Protein AF-A0A2P6ME48-F1 (afdb_monomer_lite)

Radius of gyration: 28.08 Å; chains: 1; bounding box: 61×55×87 Å

Foldseek 3Di:
DPPPVVPDDPVVVVVVVVVVVVVVVVVVVVVLVVLLVVLVVVLVVLVVLLVVLVVLLVLLLVLLPDDLDPVSLVVLVVSLVVLVVSDDCPDPLSVVLSVLSVVSSVCSPPPVVVVPVPVSSVSNVLSSVLVSVLSVVQSVVCNVVSHHDDPVVSNVSSVVSNCVSVVVVVVVVVVVVVCVVVVPDCVVVVVVVVVVVVVVVDDDDPVVVVVVVVVVVVVVVVD

pLDDT: mean 74.28, std 18.46, range [33.25, 97.12]

Organism: Alkalicoccus urumqiensis (NCBI:txid1548213)

Sequence (223 aa):
MEGILEAFPTEIWVVLITFLGVAINAFILRSNVKKSRISESIISQRIEWSQTVRQLFVEFISLAREEHSTSNKKRMVKIVDELSLLFRVSERVPELLLKKKIEYIYNIESPEAFKTDGTVISDIINLQRIILKSEWKRIKVEVEKGKLLTSRKVNLITKKVARDYRLREEFIEFHKKNANEKGIASDLFNEIEKLFEIKIVYNFSVKTRKFIKKVYSNIFKKR

Secondary structure (DSSP, 8-state):
--TTTTTS-HHHHHHHHHHHHHHHHHHHHHHHHHHHHHHHHHHHHHHHHHHHHHHHHHHHHHHHHS---HHHHHHHHHHHHHHHHHS-TT-HHHHHHHHHHHHHHHHTT-HHHHTTTHHHHHHHHHHHHHHHHHHHHHHHHHHHHTSPPPHHHHHHHHHHHHHHHHHHHHHHHHHHHHHHHTT--HHHHHHHHHHHHGGGT-PPPHHHHHHHHHHHHHHHT--

Structure (mmCIF, N/CA/C/O backbone):
data_AF-A0A2P6ME48-F1
#
_entry.id   AF-A0A2P6ME48-F1
#
loop_
_atom_site.group_PDB
_atom_site.id
_atom_site.type_symbol
_atom_site.label_atom_id
_atom_site.label_alt_id
_atom_site.label_comp_id
_atom_site.label_asym_id
_atom_site.label_entity_id
_atom_site.label_seq_id
_atom_site.pdbx_PDB_ins_code
_atom_site.Cartn_x
_atom_site.Cartn_y
_atom_site.Cartn_z
_atom_site.occupancy
_atom_site.B_iso_or_equiv
_atom_site.auth_seq_id
_atom_site.auth_comp_id
_atom_site.auth_asym_id
_atom_site.auth_atom_id
_atom_site.pdbx_PDB_model_num
ATOM 1 N N . MET A 1 1 ? -26.094 -4.918 60.924 1.00 49.34 1 MET A N 1
ATOM 2 C CA . MET A 1 1 ? -26.088 -4.131 59.667 1.00 49.34 1 MET A CA 1
ATOM 3 C C . MET A 1 1 ? -27.308 -4.439 58.786 1.00 49.34 1 MET A C 1
ATOM 5 O O . MET A 1 1 ? -27.264 -4.158 57.600 1.00 49.34 1 MET A O 1
ATOM 9 N N . GLU A 1 2 ? -28.415 -4.957 59.332 1.00 50.31 2 GLU A N 1
ATOM 10 C CA . GLU A 1 2 ? -29.618 -5.265 58.532 1.00 50.31 2 GLU A CA 1
ATOM 11 C C . GLU A 1 2 ? -30.634 -4.104 58.505 1.00 50.31 2 GLU A C 1
ATOM 13 O O . GLU A 1 2 ? -31.380 -3.965 57.547 1.00 50.31 2 GLU A O 1
ATOM 18 N N . GLY A 1 3 ? -30.586 -3.174 59.468 1.00 54.00 3 GLY A N 1
ATOM 19 C CA . GLY A 1 3 ? -31.583 -2.097 59.596 1.00 54.00 3 GLY A CA 1
ATOM 20 C C . GLY A 1 3 ? -31.410 -0.856 58.705 1.00 54.00 3 GLY A C 1
ATOM 21 O O . GLY A 1 3 ? -32.243 0.038 58.767 1.00 54.00 3 GLY A O 1
ATOM 22 N N . ILE A 1 4 ? -30.348 -0.749 57.895 1.00 59.41 4 ILE A N 1
ATOM 23 C CA . ILE A 1 4 ? -30.133 0.440 57.034 1.00 59.41 4 ILE A CA 1
ATOM 24 C C . ILE A 1 4 ? -30.774 0.255 55.646 1.00 59.41 4 ILE A C 1
ATOM 26 O O . ILE A 1 4 ? -31.085 1.234 54.971 1.00 59.41 4 ILE A O 1
ATOM 30 N N . LEU A 1 5 ? -31.023 -0.989 55.223 1.00 55.62 5 LEU A N 1
ATOM 31 C CA . LEU A 1 5 ? -31.578 -1.284 53.898 1.00 55.62 5 LEU A CA 1
ATOM 32 C C . LEU A 1 5 ? -33.113 -1.215 53.842 1.00 55.62 5 LEU A C 1
ATOM 34 O O . LEU A 1 5 ? -33.652 -0.957 52.771 1.00 55.62 5 LEU A O 1
ATOM 38 N N . GLU A 1 6 ? -33.812 -1.360 54.972 1.00 56.94 6 GLU A N 1
ATOM 39 C CA . GLU A 1 6 ? -35.284 -1.273 55.034 1.00 56.94 6 GLU A CA 1
ATOM 40 C C . GLU A 1 6 ? -35.823 0.168 55.083 1.00 56.94 6 GLU A C 1
ATOM 42 O O . GLU A 1 6 ? -37.019 0.389 54.922 1.00 56.94 6 GLU A O 1
ATOM 47 N N . ALA A 1 7 ? -34.957 1.169 55.272 1.00 65.00 7 ALA A N 1
ATOM 48 C CA . ALA A 1 7 ? -35.377 2.554 55.490 1.00 65.00 7 ALA A CA 1
ATOM 49 C C . ALA A 1 7 ? -35.725 3.332 54.205 1.00 65.00 7 ALA A C 1
ATOM 51 O O . ALA A 1 7 ? -36.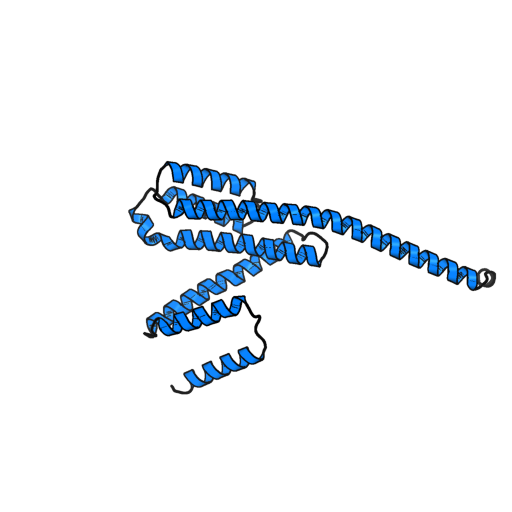222 4.455 54.290 1.00 65.00 7 ALA A O 1
ATOM 52 N N . PHE A 1 8 ? -35.460 2.776 53.019 1.00 68.88 8 PHE A N 1
ATOM 53 C CA . PHE A 1 8 ? -35.657 3.487 51.755 1.00 68.88 8 PHE A CA 1
ATOM 54 C C . PHE A 1 8 ? -36.809 2.895 50.932 1.00 68.88 8 PHE A C 1
ATOM 56 O O . PHE A 1 8 ? -36.792 1.696 50.646 1.00 68.88 8 PHE A O 1
ATOM 63 N N . PRO A 1 9 ? -37.773 3.726 50.483 1.00 83.75 9 PRO A N 1
ATOM 64 C CA . PRO A 1 9 ? -38.804 3.315 49.539 1.00 83.75 9 PRO A CA 1
ATOM 65 C C . PRO A 1 9 ? -38.188 2.659 48.301 1.00 83.75 9 PRO A C 1
ATOM 67 O O . PRO A 1 9 ? -37.211 3.158 47.735 1.00 83.75 9 PRO A O 1
ATOM 70 N N . THR A 1 10 ? -38.784 1.559 47.847 1.00 83.56 10 THR A N 1
ATOM 71 C CA . THR A 1 10 ? -38.373 0.813 46.642 1.00 83.56 10 THR A CA 1
ATOM 72 C C . THR A 1 10 ? -38.266 1.706 45.400 1.00 83.56 10 THR A C 1
ATOM 74 O O . THR A 1 10 ? -37.420 1.483 44.536 1.00 83.56 10 THR A O 1
ATOM 77 N N . GLU A 1 11 ? -39.057 2.773 45.348 1.00 86.12 11 GLU A N 1
ATOM 78 C CA . GLU A 1 11 ? -39.057 3.806 44.310 1.00 86.12 11 GLU A CA 1
ATOM 79 C C . GLU A 1 11 ? -37.701 4.522 44.177 1.00 86.12 11 GLU A C 1
ATOM 81 O O . GLU A 1 11 ? -37.230 4.755 43.062 1.00 86.12 11 GLU A O 1
ATOM 86 N N . ILE A 1 12 ? -37.023 4.811 45.294 1.00 86.50 12 ILE A N 1
ATOM 87 C CA . ILE A 1 12 ? -35.718 5.494 45.293 1.00 86.50 12 ILE A CA 1
ATOM 88 C C . ILE A 1 12 ? -34.647 4.595 44.665 1.00 86.50 12 ILE A C 1
ATOM 90 O O . ILE A 1 12 ? -33.814 5.064 43.884 1.00 86.50 12 ILE A O 1
ATOM 94 N N . TRP A 1 13 ? -34.705 3.288 44.929 1.00 81.38 13 TRP A N 1
ATOM 95 C CA . TRP A 1 13 ? -33.806 2.313 44.312 1.00 81.38 13 TRP A CA 1
ATOM 96 C C . TRP A 1 13 ? -34.003 2.220 42.798 1.00 81.38 13 TRP A C 1
ATOM 98 O O . TRP A 1 13 ? -33.021 2.192 42.054 1.00 81.38 13 TRP A O 1
ATOM 108 N N . VAL A 1 14 ? -35.252 2.244 42.322 1.00 85.00 14 VAL A N 1
ATOM 109 C CA . VAL A 1 14 ? -35.563 2.235 40.883 1.00 85.00 14 VAL A CA 1
ATOM 110 C C . VAL A 1 14 ? -35.009 3.484 40.191 1.00 85.00 14 VAL A C 1
ATOM 112 O O . VAL A 1 14 ? -34.390 3.374 39.127 1.00 85.00 14 VAL A O 1
ATOM 115 N N . VAL A 1 15 ? -35.159 4.663 40.804 1.00 90.94 15 VAL A N 1
ATOM 116 C CA . VAL A 1 15 ? -34.618 5.923 40.266 1.00 90.94 15 VAL A CA 1
ATOM 117 C C . VAL A 1 15 ? -33.090 5.880 40.195 1.00 90.94 15 VAL A C 1
ATOM 119 O O . VAL A 1 15 ? -32.519 6.218 39.155 1.00 90.94 15 VAL A O 1
ATOM 122 N N . LEU A 1 16 ? -32.417 5.404 41.247 1.00 86.12 16 LEU A N 1
ATOM 123 C CA . LEU A 1 16 ? -30.955 5.304 41.282 1.00 86.12 16 LEU A CA 1
ATOM 124 C C . LEU A 1 16 ? -30.407 4.324 40.239 1.00 86.12 16 LEU A C 1
ATOM 126 O O . LEU A 1 16 ? -29.464 4.663 39.523 1.00 86.12 16 LEU A O 1
ATOM 130 N N . ILE A 1 17 ? -31.011 3.139 40.102 1.00 88.12 17 ILE A N 1
ATOM 131 C CA . ILE A 1 17 ? -30.599 2.137 39.105 1.00 88.12 17 ILE A CA 1
ATOM 132 C C . ILE A 1 17 ? -30.790 2.681 37.687 1.00 88.12 17 ILE A C 1
ATOM 134 O O . ILE A 1 17 ? -29.902 2.540 36.842 1.00 88.12 17 ILE A O 1
ATOM 138 N N . THR A 1 18 ? -31.915 3.350 37.430 1.00 90.44 18 THR A N 1
ATOM 139 C CA . THR A 1 18 ? -32.201 3.948 36.120 1.00 90.44 18 THR A CA 1
ATOM 140 C C . THR A 1 18 ? -31.196 5.050 35.791 1.00 90.44 18 THR A C 1
ATOM 142 O O . THR A 1 18 ? -30.633 5.069 34.695 1.00 90.44 18 THR A O 1
ATOM 145 N N . PHE A 1 19 ? -30.899 5.931 36.751 1.00 90.44 19 PHE A N 1
ATOM 146 C CA . PHE A 1 19 ? -29.924 7.004 36.574 1.00 90.44 19 PHE A CA 1
ATOM 147 C C . PHE A 1 19 ? -28.511 6.462 36.321 1.00 90.44 19 PHE A C 1
ATOM 149 O O . PHE A 1 19 ? -27.820 6.926 35.411 1.00 90.44 19 PHE A O 1
ATOM 156 N N . LEU A 1 20 ? -28.101 5.429 37.066 1.00 86.25 20 LEU A N 1
ATOM 157 C CA . LEU A 1 20 ? -26.818 4.755 36.867 1.00 86.25 20 LEU A CA 1
ATOM 158 C C . LEU A 1 20 ? -26.737 4.119 35.471 1.00 86.25 20 LEU A C 1
ATOM 160 O O . LEU A 1 20 ? -25.732 4.273 34.775 1.00 86.25 20 LEU A O 1
ATOM 164 N N . GLY A 1 21 ? -27.816 3.464 35.031 1.00 84.50 21 GLY A N 1
ATOM 165 C CA . GLY A 1 21 ? -27.932 2.889 33.693 1.00 84.50 21 GLY A CA 1
ATOM 166 C C . GLY A 1 21 ? -27.767 3.939 32.593 1.00 84.50 21 GLY A C 1
ATOM 167 O O . GLY A 1 21 ? -26.967 3.748 31.676 1.00 84.50 21 GLY A O 1
ATOM 168 N N . VAL A 1 22 ? -28.449 5.083 32.713 1.00 88.62 22 VAL A N 1
ATOM 169 C CA . VAL A 1 22 ? -28.330 6.211 31.773 1.00 88.62 22 VAL A CA 1
ATOM 170 C C . VAL A 1 22 ? -26.913 6.791 31.770 1.00 88.62 22 VAL A C 1
ATOM 172 O O . VAL A 1 22 ? -26.358 7.028 30.696 1.00 88.62 22 VAL A O 1
ATOM 175 N N . ALA A 1 23 ? -26.291 6.970 32.939 1.00 81.62 23 ALA A N 1
ATOM 176 C CA . ALA A 1 23 ? -24.935 7.505 33.060 1.00 81.62 23 ALA A CA 1
ATOM 177 C C . ALA A 1 23 ? -23.883 6.584 32.416 1.00 81.62 23 ALA A C 1
ATOM 179 O O . ALA A 1 23 ? -23.021 7.056 31.666 1.00 81.62 23 ALA A O 1
ATOM 180 N N . ILE A 1 24 ? -23.982 5.269 32.641 1.00 82.56 24 ILE A N 1
ATOM 181 C CA . ILE A 1 24 ? -23.110 4.269 32.010 1.00 82.56 24 ILE A CA 1
ATOM 182 C C . ILE A 1 24 ? -23.299 4.292 30.491 1.00 82.56 24 ILE A C 1
ATOM 184 O O . ILE A 1 24 ? -22.314 4.350 29.750 1.00 82.56 24 ILE A O 1
ATOM 188 N N . ASN A 1 25 ? -24.547 4.319 30.012 1.00 81.31 25 ASN A N 1
ATOM 189 C CA . ASN A 1 25 ? -24.829 4.359 28.577 1.00 81.31 25 ASN A CA 1
ATOM 190 C C . ASN A 1 25 ? -24.283 5.639 27.926 1.00 81.31 25 ASN A C 1
ATOM 192 O O . ASN A 1 25 ? -23.630 5.574 26.884 1.00 81.31 25 ASN A O 1
ATOM 196 N N . ALA A 1 26 ? -24.479 6.796 28.564 1.00 83.81 26 ALA A N 1
ATOM 197 C CA . ALA A 1 26 ? -23.950 8.077 28.104 1.00 83.81 26 ALA A CA 1
ATOM 198 C C . ALA A 1 26 ? -22.412 8.078 28.053 1.00 83.81 26 ALA A C 1
ATOM 200 O O . ALA A 1 26 ? -21.820 8.582 27.093 1.00 83.81 26 ALA A O 1
ATOM 201 N N . PHE A 1 27 ? -21.749 7.474 29.043 1.00 73.88 27 PHE A N 1
ATOM 202 C CA . PHE A 1 27 ? -20.294 7.335 29.063 1.00 73.88 27 PHE A CA 1
ATOM 203 C C . PHE A 1 27 ? -19.785 6.424 27.934 1.00 73.88 27 PHE A C 1
ATOM 205 O O . PHE A 1 27 ? -18.859 6.800 27.205 1.00 73.88 27 PHE A O 1
ATOM 212 N N . ILE A 1 28 ? -20.426 5.267 27.729 1.00 71.19 28 ILE A N 1
ATOM 213 C CA . ILE A 1 28 ? -20.113 4.340 26.632 1.00 71.19 28 ILE A CA 1
ATOM 214 C C . ILE A 1 28 ? -20.281 5.050 25.282 1.00 71.19 28 ILE A C 1
ATOM 216 O O . ILE A 1 28 ? -19.334 5.076 24.490 1.00 71.19 28 ILE A O 1
ATOM 220 N N . LEU A 1 29 ? -21.423 5.708 25.052 1.00 73.69 29 LEU A N 1
ATOM 221 C CA . LEU A 1 29 ? -21.714 6.480 23.838 1.00 73.69 29 LEU A CA 1
ATOM 222 C C . LEU A 1 29 ? -20.661 7.562 23.583 1.00 73.69 29 LEU A C 1
ATOM 224 O O . LEU A 1 29 ? -20.080 7.620 22.498 1.00 73.69 29 LEU A O 1
ATOM 228 N N . ARG A 1 30 ? -20.338 8.378 24.591 1.00 71.44 30 ARG A N 1
ATOM 229 C CA . ARG A 1 30 ? -19.343 9.452 24.460 1.00 71.44 30 ARG A CA 1
ATOM 230 C C . ARG A 1 30 ? -17.954 8.912 24.116 1.00 71.44 30 ARG A C 1
ATOM 232 O O . ARG A 1 30 ? -17.244 9.507 23.301 1.00 71.44 30 ARG A O 1
ATOM 239 N N . SER A 1 31 ? -17.561 7.795 24.727 1.00 65.00 31 SER A N 1
ATOM 240 C CA . SER A 1 31 ? -16.266 7.160 24.468 1.00 65.00 31 SER A CA 1
ATOM 241 C C . SER A 1 31 ? -16.181 6.552 23.060 1.00 65.00 31 SER A C 1
ATOM 243 O O . SER A 1 31 ? -15.127 6.630 22.424 1.00 65.00 31 SER A O 1
ATOM 245 N N . ASN A 1 32 ? -17.294 6.025 22.543 1.00 66.12 32 ASN A N 1
ATOM 246 C CA . ASN A 1 32 ? -17.384 5.446 21.205 1.00 66.12 32 ASN A CA 1
ATOM 247 C C . ASN A 1 32 ? -17.378 6.524 20.111 1.00 66.12 32 ASN A C 1
ATOM 249 O O . ASN A 1 32 ? -16.638 6.386 19.140 1.00 66.12 32 ASN A O 1
ATOM 253 N N . VAL A 1 33 ? -18.096 7.639 20.301 1.00 69.81 33 VAL A N 1
ATOM 254 C CA . VAL A 1 33 ? -18.146 8.753 19.330 1.00 69.81 33 VAL A CA 1
ATOM 255 C C . VAL A 1 33 ? -16.777 9.416 19.140 1.00 69.81 33 VAL A C 1
ATOM 257 O O . VAL A 1 33 ? -16.377 9.720 18.019 1.00 69.81 33 VAL A O 1
ATOM 260 N N . LYS A 1 34 ? -16.005 9.628 20.217 1.00 62.03 34 LYS A N 1
ATOM 261 C CA . LYS A 1 34 ? -14.653 10.210 20.090 1.00 62.03 34 LYS A CA 1
ATOM 262 C C . LYS A 1 34 ? -13.691 9.284 19.342 1.00 62.03 34 LYS A C 1
ATOM 264 O O . LYS A 1 34 ? -12.898 9.753 18.529 1.00 62.03 34 LYS A O 1
ATOM 269 N N . LYS A 1 35 ? -13.760 7.977 19.617 1.00 62.91 35 LYS A N 1
ATOM 270 C CA . LYS A 1 35 ? -12.929 6.971 18.941 1.00 62.91 35 LYS A CA 1
ATOM 271 C C . LYS A 1 35 ? -13.303 6.831 17.464 1.00 62.91 35 LYS A C 1
ATOM 273 O O . LYS A 1 35 ? -12.392 6.704 16.649 1.00 62.91 35 LYS A O 1
ATOM 278 N N . SER A 1 36 ? -14.592 6.928 17.117 1.00 68.94 36 SER A N 1
ATOM 279 C CA . SER A 1 36 ? -15.034 6.871 15.718 1.00 68.94 36 SER A CA 1
ATOM 280 C C . SER A 1 36 ? -14.483 8.048 14.913 1.00 68.94 36 SER A C 1
ATOM 282 O O . SER A 1 36 ? -13.832 7.815 13.903 1.00 68.94 36 SER A O 1
ATOM 284 N N . ARG A 1 37 ? -14.590 9.287 15.418 1.00 73.19 37 ARG A N 1
ATOM 285 C CA . ARG A 1 37 ? -14.124 10.491 14.700 1.00 73.19 37 ARG A CA 1
ATOM 286 C C . ARG A 1 37 ? -12.625 10.483 14.393 1.00 73.19 37 ARG A C 1
ATOM 288 O O . ARG A 1 37 ? -12.217 10.807 13.281 1.00 73.19 37 ARG A O 1
ATOM 295 N N . ILE A 1 38 ? -11.792 10.098 15.365 1.00 71.00 38 ILE A N 1
ATOM 296 C CA . ILE A 1 38 ? -10.337 9.993 15.150 1.00 71.00 38 ILE A CA 1
ATOM 297 C C . ILE A 1 38 ? -10.033 8.872 14.146 1.00 71.00 38 ILE A C 1
ATOM 299 O O . ILE A 1 38 ? -9.181 9.036 13.275 1.00 71.00 38 ILE A O 1
ATOM 303 N N . SER A 1 39 ? -10.746 7.745 14.236 1.00 76.00 39 SER A N 1
ATOM 304 C CA . SER A 1 39 ? -10.596 6.648 13.280 1.00 76.00 39 SER A CA 1
ATOM 305 C C . SER A 1 39 ? -10.993 7.077 11.864 1.00 76.00 39 SER A C 1
ATOM 307 O O . SER A 1 39 ? -10.257 6.790 10.927 1.00 76.00 39 SER A O 1
ATOM 309 N N . GLU A 1 40 ? -12.111 7.786 11.703 1.00 79.06 40 GLU A N 1
ATOM 310 C CA . GLU A 1 40 ? -12.624 8.283 10.419 1.00 79.06 40 GLU A CA 1
ATOM 311 C C . GLU A 1 40 ? -11.633 9.231 9.733 1.00 79.06 40 GLU A C 1
ATOM 313 O O . GLU A 1 40 ? -11.319 9.035 8.559 1.00 79.06 40 GLU A O 1
ATOM 318 N N . SER A 1 41 ? -11.065 10.196 10.466 1.00 88.06 41 SER A N 1
ATOM 319 C CA . SER A 1 41 ? -10.062 11.117 9.912 1.00 88.06 41 SER A CA 1
ATOM 320 C C . SER A 1 41 ? -8.814 10.379 9.415 1.00 88.06 41 SER A C 1
ATOM 322 O O . SER A 1 41 ? -8.357 10.611 8.296 1.00 88.06 41 SER A O 1
ATOM 324 N N . ILE A 1 42 ? -8.300 9.431 10.205 1.00 85.69 42 ILE A N 1
ATOM 325 C CA . ILE A 1 42 ? -7.115 8.645 9.832 1.00 85.69 42 ILE A CA 1
ATOM 326 C C . ILE A 1 42 ? -7.410 7.736 8.635 1.00 85.69 42 ILE A C 1
ATOM 328 O O . ILE A 1 42 ? -6.553 7.548 7.772 1.00 85.69 42 ILE A O 1
ATOM 332 N N . ILE A 1 43 ? -8.617 7.172 8.559 1.00 83.44 43 ILE A N 1
ATOM 333 C CA . ILE A 1 43 ? -9.051 6.378 7.407 1.00 83.44 43 ILE A CA 1
ATOM 334 C C . ILE A 1 43 ? -9.103 7.251 6.148 1.00 83.44 43 ILE A C 1
ATOM 336 O O . ILE A 1 43 ? -8.591 6.823 5.116 1.00 83.44 43 ILE A O 1
ATOM 340 N N . SER A 1 44 ? -9.638 8.473 6.234 1.00 89.25 44 SER A N 1
ATOM 341 C CA . SER A 1 44 ? -9.672 9.416 5.107 1.00 89.25 44 SER A CA 1
ATOM 342 C C . SER A 1 44 ? -8.268 9.729 4.587 1.00 89.25 44 SER A C 1
ATOM 344 O O . SER A 1 44 ? -7.990 9.521 3.407 1.00 89.25 44 SER A O 1
ATOM 346 N N . GLN A 1 45 ? -7.343 10.103 5.479 1.00 89.25 45 GLN A N 1
ATOM 347 C CA . GLN A 1 45 ? -5.945 10.379 5.119 1.00 89.25 45 GLN A CA 1
ATOM 348 C C . GLN A 1 45 ? -5.262 9.182 4.444 1.00 89.25 45 GLN A C 1
ATOM 350 O O . GLN A 1 45 ? -4.435 9.341 3.550 1.00 89.25 45 GLN A O 1
ATOM 355 N N . ARG A 1 46 ? -5.602 7.953 4.846 1.00 88.38 46 ARG A N 1
ATOM 356 C CA . ARG A 1 46 ? -5.046 6.743 4.226 1.00 88.38 46 ARG A CA 1
ATOM 357 C C . ARG A 1 46 ? -5.644 6.423 2.868 1.00 88.38 46 ARG A C 1
ATOM 359 O O . ARG A 1 46 ? -4.950 5.852 2.028 1.00 88.38 46 ARG A O 1
ATOM 366 N N . ILE A 1 47 ? -6.912 6.762 2.647 1.00 87.06 47 ILE A N 1
ATOM 367 C CA . ILE A 1 47 ? -7.532 6.658 1.325 1.00 87.06 47 ILE A CA 1
ATOM 368 C C . ILE A 1 47 ? -6.832 7.625 0.366 1.00 87.06 47 ILE A C 1
ATOM 370 O O . ILE A 1 47 ? -6.425 7.193 -0.711 1.00 87.06 47 ILE A O 1
ATOM 374 N N . GLU A 1 48 ? -6.614 8.874 0.785 1.00 91.94 48 GLU A N 1
ATOM 375 C CA . GLU A 1 48 ? -5.851 9.872 0.022 1.00 91.94 48 GLU A CA 1
ATOM 376 C C . GLU A 1 48 ? -4.426 9.385 -0.261 1.00 91.94 48 GLU A C 1
ATOM 378 O O . GLU A 1 48 ? -4.019 9.291 -1.418 1.00 91.94 48 GLU A O 1
ATOM 383 N N . TRP A 1 49 ? -3.700 8.944 0.773 1.00 94.25 49 TRP A N 1
ATOM 384 C CA . TRP A 1 49 ? -2.377 8.331 0.620 1.00 94.25 49 TRP A CA 1
ATOM 385 C C . TRP A 1 49 ? -2.384 7.179 -0.399 1.00 94.25 49 TRP A C 1
ATOM 387 O O . TRP A 1 49 ? -1.529 7.120 -1.283 1.00 94.25 49 TRP A O 1
ATOM 397 N N . SER A 1 50 ? -3.371 6.276 -0.332 1.00 92.12 50 SER A N 1
ATOM 398 C CA . SER A 1 50 ? -3.469 5.136 -1.251 1.00 92.12 50 SER A CA 1
ATOM 399 C C . SER A 1 50 ? -3.743 5.573 -2.690 1.00 92.12 50 SER A C 1
ATOM 401 O O . SER A 1 50 ? -3.348 4.856 -3.614 1.00 92.12 50 SER A O 1
ATOM 403 N N . GLN A 1 51 ? -4.437 6.692 -2.901 1.00 91.94 51 GLN A N 1
ATOM 404 C CA . GLN A 1 51 ? -4.665 7.254 -4.230 1.00 91.94 51 GLN A CA 1
ATOM 405 C C . GLN A 1 51 ? -3.375 7.848 -4.792 1.00 91.94 51 GLN A C 1
ATOM 407 O O . GLN A 1 51 ? -3.013 7.509 -5.919 1.00 91.94 51 GLN A O 1
ATOM 412 N N . THR A 1 52 ? -2.636 8.620 -3.993 1.00 95.44 52 THR A N 1
ATOM 413 C CA . THR A 1 52 ? -1.325 9.167 -4.374 1.00 95.44 52 THR A CA 1
ATOM 414 C C . THR A 1 52 ? -0.346 8.053 -4.745 1.00 95.44 52 THR A C 1
ATOM 416 O O . THR A 1 52 ? 0.221 8.052 -5.836 1.00 95.44 52 THR A O 1
ATOM 419 N N . VAL A 1 53 ? -0.217 7.024 -3.898 1.00 94.12 53 VAL A N 1
ATOM 420 C CA . VAL A 1 53 ? 0.644 5.860 -4.177 1.00 94.12 53 VAL A CA 1
ATOM 421 C C . VAL A 1 53 ? 0.236 5.162 -5.477 1.00 94.12 53 VAL A C 1
ATOM 423 O O . VAL A 1 53 ? 1.091 4.759 -6.266 1.00 94.12 53 VAL A O 1
ATOM 426 N N . ARG A 1 54 ? -1.069 5.027 -5.737 1.00 95.00 54 ARG A N 1
ATOM 427 C CA . ARG A 1 54 ? -1.573 4.413 -6.970 1.00 95.00 54 ARG A CA 1
ATOM 428 C C . ARG A 1 54 ? -1.215 5.232 -8.209 1.00 95.00 54 ARG A C 1
ATOM 430 O O . ARG A 1 54 ? -0.854 4.631 -9.217 1.00 95.00 54 ARG A O 1
ATOM 437 N N . GLN A 1 55 ? -1.316 6.556 -8.145 1.00 97.12 55 GLN A N 1
ATOM 438 C CA . GLN A 1 55 ? -0.941 7.440 -9.252 1.00 97.12 55 GLN A CA 1
ATOM 439 C C . GLN A 1 55 ? 0.550 7.307 -9.570 1.00 97.12 55 GLN A C 1
ATOM 441 O O . GLN A 1 55 ? 0.894 7.005 -10.709 1.00 97.12 55 GLN A O 1
ATOM 446 N N . LEU A 1 56 ? 1.413 7.373 -8.551 1.00 96.62 56 LEU A N 1
ATOM 447 C CA . LEU A 1 56 ? 2.859 7.166 -8.697 1.00 96.62 56 LEU A CA 1
ATOM 448 C C . LEU A 1 56 ? 3.198 5.779 -9.262 1.00 96.62 56 LEU A C 1
ATOM 450 O O . LEU A 1 56 ? 4.099 5.618 -10.085 1.00 96.62 56 LEU A O 1
ATOM 454 N N . PHE A 1 57 ? 2.460 4.745 -8.850 1.00 96.69 57 PHE A N 1
ATOM 455 C CA . PHE A 1 57 ? 2.615 3.406 -9.411 1.00 96.69 57 PHE A CA 1
ATOM 456 C C . PHE A 1 57 ? 2.283 3.347 -10.899 1.00 96.69 57 PHE A C 1
ATOM 458 O O . PHE A 1 57 ? 3.035 2.714 -11.639 1.00 96.69 57 PHE A O 1
ATOM 465 N N . VAL A 1 58 ? 1.182 3.972 -11.318 1.00 95.94 58 VAL A N 1
ATOM 466 C CA . VAL A 1 58 ? 0.761 4.021 -12.723 1.00 95.94 58 VAL A CA 1
ATOM 467 C C . VAL A 1 58 ? 1.756 4.826 -13.550 1.00 95.94 58 VAL A C 1
ATOM 469 O O . VAL A 1 58 ? 2.183 4.341 -14.595 1.00 95.94 58 VAL A O 1
ATOM 472 N N . GLU A 1 59 ? 2.177 5.993 -13.063 1.00 96.56 59 GLU A N 1
ATOM 473 C CA . GLU A 1 59 ? 3.146 6.842 -13.757 1.00 96.56 59 GLU A CA 1
ATOM 474 C C . GLU A 1 59 ? 4.467 6.102 -13.979 1.00 96.56 59 GLU A C 1
ATOM 476 O O . GLU A 1 59 ? 4.956 6.044 -15.104 1.00 96.56 59 GLU A O 1
ATOM 481 N N . PHE A 1 60 ? 4.994 5.434 -12.947 1.00 95.94 60 PHE A N 1
ATOM 482 C CA . PHE A 1 60 ? 6.207 4.633 -13.095 1.00 95.94 60 PHE A CA 1
ATOM 483 C C . PHE A 1 60 ? 6.063 3.561 -14.179 1.00 95.94 60 PHE A C 1
ATOM 485 O O . PHE A 1 60 ? 6.986 3.352 -14.956 1.00 95.94 60 PHE A O 1
ATOM 492 N N . ILE A 1 61 ? 4.930 2.850 -14.216 1.00 94.06 61 ILE A N 1
ATOM 493 C CA . ILE A 1 61 ? 4.708 1.781 -15.200 1.00 94.06 61 ILE A CA 1
ATOM 494 C C . ILE A 1 61 ? 4.530 2.349 -16.613 1.00 94.06 61 ILE A C 1
ATOM 496 O O . ILE A 1 61 ? 4.965 1.701 -17.561 1.00 94.06 61 ILE A O 1
ATOM 500 N N . SER A 1 62 ? 3.935 3.536 -16.764 1.00 93.31 62 SER A N 1
ATOM 501 C CA . SER A 1 62 ? 3.868 4.235 -18.056 1.00 93.31 62 SER A CA 1
ATOM 502 C C . SER A 1 62 ? 5.272 4.550 -18.562 1.00 93.31 62 SER A C 1
ATOM 504 O O . SER A 1 62 ? 5.660 4.068 -19.621 1.00 93.31 62 SER A O 1
ATOM 506 N N . LEU A 1 63 ? 6.078 5.227 -17.737 1.00 92.56 63 LEU A N 1
ATOM 507 C CA . LEU A 1 63 ? 7.456 5.597 -18.075 1.00 92.56 63 LEU A CA 1
ATOM 508 C C . LEU A 1 63 ? 8.339 4.378 -18.350 1.00 92.56 63 LEU A C 1
ATOM 510 O O . LEU A 1 63 ? 9.201 4.423 -19.219 1.00 92.56 63 LEU A O 1
ATOM 514 N N . ALA A 1 64 ? 8.114 3.283 -17.623 1.00 90.12 64 ALA A N 1
ATOM 515 C CA . ALA A 1 64 ? 8.833 2.035 -17.826 1.00 90.12 64 ALA A CA 1
ATOM 516 C C . ALA A 1 64 ? 8.546 1.399 -19.196 1.00 90.12 64 ALA A C 1
ATOM 518 O O . ALA A 1 64 ? 9.418 0.722 -19.732 1.00 90.12 64 ALA A O 1
ATOM 519 N N . ARG A 1 65 ? 7.333 1.573 -19.734 1.00 87.12 65 ARG A N 1
ATOM 520 C CA . ARG A 1 65 ? 6.902 1.005 -21.023 1.00 87.12 65 ARG A CA 1
ATOM 521 C C . ARG A 1 65 ? 7.217 1.906 -22.211 1.00 87.12 65 ARG A C 1
ATOM 523 O O . ARG A 1 65 ? 7.290 1.413 -23.332 1.00 87.12 65 ARG A O 1
ATOM 530 N N . GLU A 1 66 ? 7.326 3.205 -21.971 1.00 85.94 66 GLU A N 1
ATOM 531 C CA . GLU A 1 66 ? 7.737 4.189 -22.966 1.00 85.94 66 GLU A CA 1
ATOM 532 C C . GLU A 1 66 ? 9.229 4.047 -23.310 1.00 85.94 66 GLU A C 1
ATOM 534 O O . GLU A 1 66 ? 9.998 3.380 -22.612 1.00 85.94 66 GLU A O 1
ATOM 539 N N . GLU A 1 67 ? 9.645 4.691 -24.403 1.00 74.19 67 GLU A N 1
ATOM 540 C CA . GLU A 1 67 ? 11.033 4.678 -24.860 1.00 74.19 67 GLU A CA 1
ATOM 541 C C . GLU A 1 67 ? 11.997 5.132 -23.750 1.00 74.19 67 GLU A C 1
ATOM 543 O O . GLU A 1 67 ? 11.729 6.073 -22.989 1.00 74.19 67 GLU A O 1
ATOM 548 N N . HIS A 1 68 ? 13.129 4.433 -23.653 1.00 78.56 68 HIS A N 1
ATOM 549 C CA . HIS A 1 68 ? 14.127 4.581 -22.597 1.00 78.56 68 HIS A CA 1
ATOM 550 C C . HIS A 1 68 ? 14.974 5.845 -22.788 1.00 78.56 68 HIS A C 1
ATOM 552 O O . HIS A 1 68 ? 16.174 5.800 -23.042 1.00 78.56 68 HIS A O 1
ATOM 558 N N . SER A 1 69 ? 14.328 7.003 -22.665 1.00 85.19 69 SER A N 1
ATOM 559 C CA . SER A 1 69 ? 14.993 8.300 -22.683 1.00 85.19 69 SER A CA 1
ATOM 560 C C . SER A 1 69 ? 15.603 8.634 -21.318 1.00 85.19 69 SER A C 1
ATOM 562 O O . SER A 1 69 ? 15.052 8.317 -20.257 1.00 85.19 69 SER A O 1
ATOM 564 N N . THR A 1 70 ? 16.708 9.382 -21.321 1.00 87.19 70 THR A N 1
ATOM 565 C CA . THR A 1 70 ? 17.336 9.915 -20.098 1.00 87.19 70 THR A CA 1
ATOM 566 C C . THR A 1 70 ? 16.361 10.768 -19.272 1.00 87.19 70 THR A C 1
ATOM 568 O O . THR A 1 70 ? 16.455 10.818 -18.045 1.00 87.19 70 THR A O 1
ATOM 571 N N . SER A 1 71 ? 15.399 11.427 -19.931 1.00 91.94 71 SER A N 1
ATOM 572 C CA . SER A 1 71 ? 14.330 12.192 -19.277 1.00 91.94 71 SER A CA 1
ATOM 573 C C . SER A 1 71 ? 13.393 11.285 -18.471 1.00 91.94 71 SER A C 1
ATOM 575 O O . SER A 1 71 ? 13.161 11.528 -17.282 1.00 91.94 71 SER A O 1
ATOM 577 N N . ASN A 1 72 ? 12.929 10.187 -19.075 1.00 92.00 72 ASN A N 1
ATOM 578 C CA . ASN A 1 72 ? 12.067 9.209 -18.410 1.00 92.00 72 ASN A CA 1
ATOM 579 C C . ASN A 1 72 ? 12.776 8.561 -17.219 1.00 92.00 72 ASN A C 1
ATOM 581 O O . ASN A 1 72 ? 12.195 8.487 -16.137 1.00 92.00 72 ASN A O 1
ATOM 585 N N . LYS A 1 73 ? 14.064 8.215 -17.359 1.00 92.19 73 LYS A N 1
ATOM 586 C CA . LYS A 1 73 ? 14.887 7.697 -16.253 1.00 92.19 73 LYS A CA 1
ATOM 587 C C . LYS A 1 73 ? 14.888 8.643 -15.046 1.00 92.19 73 LYS A C 1
ATOM 589 O O . LYS A 1 73 ? 14.600 8.215 -13.929 1.00 92.19 73 LYS A O 1
ATOM 594 N N . LYS A 1 74 ? 15.146 9.940 -15.261 1.00 94.50 74 LYS A N 1
ATOM 595 C CA . LYS A 1 74 ? 15.131 10.958 -14.189 1.00 94.50 74 LYS A CA 1
ATOM 596 C C . LYS A 1 74 ? 13.767 11.052 -13.501 1.00 94.50 74 LYS A C 1
ATOM 598 O O . LYS A 1 74 ? 13.708 11.133 -12.275 1.00 94.50 74 LYS A O 1
ATOM 603 N N . ARG A 1 75 ? 12.672 11.003 -14.266 1.00 96.12 75 ARG A N 1
ATOM 604 C CA . ARG A 1 75 ? 11.310 10.997 -13.704 1.00 96.12 75 ARG A CA 1
ATOM 605 C C . ARG A 1 75 ? 11.036 9.741 -12.879 1.00 96.12 75 ARG A C 1
ATOM 607 O O . ARG A 1 75 ? 10.484 9.845 -11.790 1.00 96.12 75 ARG A O 1
ATOM 614 N N . MET A 1 76 ? 11.464 8.569 -13.346 1.00 95.19 76 MET A N 1
ATOM 615 C CA . MET A 1 76 ? 11.307 7.317 -12.601 1.00 95.19 76 MET A CA 1
ATOM 616 C C . MET A 1 76 ? 12.070 7.329 -11.274 1.00 95.19 76 MET A C 1
ATOM 618 O O . MET A 1 76 ? 11.521 6.871 -10.274 1.00 95.19 76 MET A O 1
ATOM 622 N N . VAL A 1 77 ? 13.288 7.884 -11.246 1.00 95.56 77 VAL A N 1
ATOM 623 C CA . VAL A 1 77 ? 14.053 8.090 -10.002 1.00 95.56 77 VAL A CA 1
ATOM 624 C C . VAL A 1 77 ? 13.268 8.976 -9.039 1.00 95.56 77 VAL A C 1
ATOM 626 O O . VAL A 1 77 ? 13.024 8.569 -7.908 1.00 95.56 77 VAL A O 1
ATOM 629 N N . LYS A 1 78 ? 12.755 10.117 -9.516 1.00 96.88 78 LYS A N 1
ATOM 630 C CA . LYS A 1 78 ? 11.931 11.015 -8.698 1.00 96.88 78 LYS A CA 1
ATOM 631 C C . LYS A 1 78 ? 10.708 10.304 -8.105 1.00 96.88 78 LYS A C 1
ATOM 633 O O . LYS A 1 78 ? 10.414 10.468 -6.928 1.00 96.88 78 LYS A O 1
ATOM 638 N N . ILE A 1 79 ? 10.022 9.470 -8.890 1.00 97.00 79 ILE A N 1
ATOM 639 C CA . ILE A 1 79 ? 8.882 8.679 -8.401 1.00 97.00 79 ILE A CA 1
ATOM 640 C C . ILE A 1 79 ? 9.313 7.683 -7.317 1.00 97.00 79 ILE A C 1
ATOM 642 O O . ILE A 1 79 ? 8.584 7.475 -6.348 1.00 97.00 79 ILE A O 1
ATOM 646 N N . VAL A 1 80 ? 10.471 7.033 -7.468 1.00 95.62 80 VAL A N 1
ATOM 647 C CA . VAL A 1 80 ? 11.010 6.125 -6.443 1.00 95.62 80 VAL A CA 1
ATOM 648 C C . VAL A 1 80 ? 11.316 6.886 -5.154 1.00 95.62 80 VAL A C 1
ATOM 650 O O . VAL A 1 80 ? 10.947 6.403 -4.082 1.00 95.62 80 VAL A O 1
ATOM 653 N N . ASP A 1 81 ? 11.903 8.076 -5.254 1.00 94.44 81 ASP A N 1
ATOM 654 C CA . ASP A 1 81 ? 12.184 8.936 -4.105 1.00 94.44 81 ASP A CA 1
ATOM 655 C C . ASP A 1 81 ? 10.886 9.356 -3.405 1.00 94.44 81 ASP A C 1
ATOM 657 O O . ASP A 1 81 ? 10.749 9.172 -2.196 1.00 94.44 81 ASP A O 1
ATOM 661 N N . GLU A 1 82 ? 9.882 9.815 -4.156 1.00 95.31 82 GLU A N 1
ATOM 662 C CA . GLU A 1 82 ? 8.566 10.174 -3.614 1.00 95.31 82 GLU A CA 1
ATOM 663 C C . GLU A 1 82 ? 7.885 8.977 -2.923 1.00 95.31 82 GLU A C 1
ATOM 665 O O . GLU A 1 82 ? 7.378 9.096 -1.805 1.00 95.31 82 GLU A O 1
ATOM 670 N N . LEU A 1 83 ? 7.933 7.785 -3.527 1.00 93.81 83 LEU A N 1
ATOM 671 C CA . LEU A 1 83 ? 7.422 6.560 -2.907 1.00 93.81 83 LEU A CA 1
ATOM 672 C C . LEU A 1 83 ? 8.189 6.185 -1.631 1.00 93.81 83 LEU A C 1
ATOM 674 O O . LEU A 1 83 ? 7.577 5.695 -0.683 1.00 93.81 83 LEU A O 1
ATOM 678 N N . SER A 1 84 ? 9.503 6.416 -1.584 1.00 93.31 84 SER A N 1
ATOM 679 C CA . SER A 1 84 ? 10.324 6.138 -0.400 1.00 93.31 84 SER A CA 1
ATOM 680 C C . SER A 1 84 ? 9.930 7.003 0.800 1.00 93.31 84 SER A C 1
ATOM 682 O O . SER A 1 84 ? 9.950 6.518 1.930 1.00 93.31 84 SER A O 1
ATOM 684 N N . LEU A 1 85 ? 9.485 8.241 0.550 1.00 92.19 85 LEU A N 1
ATOM 685 C CA . LEU A 1 85 ? 8.976 9.154 1.576 1.00 92.19 85 LEU A CA 1
ATOM 686 C C . LEU A 1 85 ? 7.574 8.756 2.053 1.00 92.19 85 LEU A C 1
ATOM 688 O O . LEU A 1 85 ? 7.247 8.903 3.231 1.00 92.19 85 LEU A O 1
ATOM 692 N N . LEU A 1 86 ? 6.738 8.243 1.146 1.00 90.06 86 LEU A N 1
ATOM 693 C CA . LEU A 1 86 ? 5.379 7.797 1.463 1.00 90.06 86 LEU A CA 1
ATOM 694 C C . LEU A 1 86 ? 5.345 6.449 2.187 1.00 90.06 86 LEU A C 1
ATOM 696 O O . LEU A 1 86 ? 4.371 6.156 2.890 1.00 90.06 86 LEU A O 1
ATOM 700 N N . PHE A 1 87 ? 6.361 5.609 1.997 1.00 87.69 87 PHE A N 1
ATOM 701 C CA . PHE A 1 87 ? 6.440 4.304 2.632 1.00 87.69 87 PHE A CA 1
ATOM 702 C C . PHE A 1 87 ? 7.159 4.351 3.969 1.00 87.69 87 PHE A C 1
ATOM 704 O O . PHE A 1 87 ? 8.208 4.957 4.155 1.00 87.69 87 PHE A O 1
ATOM 711 N N . ARG A 1 88 ? 6.617 3.591 4.918 1.00 75.00 88 ARG A N 1
ATOM 712 C CA . ARG A 1 88 ? 7.327 3.310 6.154 1.00 75.00 88 ARG A CA 1
ATOM 713 C C . ARG A 1 88 ? 8.385 2.247 5.866 1.00 75.00 88 ARG A C 1
ATOM 715 O O . ARG A 1 88 ? 8.047 1.080 5.685 1.00 75.00 88 ARG A O 1
ATOM 722 N N . VAL A 1 89 ? 9.656 2.644 5.877 1.00 57.00 89 VAL A N 1
ATOM 723 C CA . VAL A 1 89 ? 10.818 1.788 5.550 1.00 57.00 89 VAL A CA 1
ATOM 724 C C . VAL A 1 89 ? 10.866 0.479 6.365 1.00 57.00 89 VAL A C 1
ATOM 726 O O . VAL A 1 89 ? 11.431 -0.509 5.922 1.00 57.00 89 VAL A O 1
ATOM 729 N N . SER A 1 90 ? 10.194 0.403 7.520 1.00 57.84 90 SER A N 1
ATOM 730 C CA . SER A 1 90 ? 10.116 -0.816 8.343 1.00 57.84 90 SER A CA 1
ATOM 731 C C . SER A 1 90 ? 9.303 -1.979 7.740 1.00 57.84 90 SER A C 1
ATOM 733 O O . SER A 1 90 ? 9.217 -3.045 8.354 1.00 57.84 90 SER A O 1
ATOM 735 N N . GLU A 1 91 ? 8.628 -1.790 6.603 1.00 70.44 91 GLU A N 1
ATOM 736 C CA . GLU A 1 91 ? 7.810 -2.826 5.968 1.00 70.44 91 GLU A CA 1
ATOM 737 C C . GLU A 1 91 ? 8.541 -3.516 4.804 1.00 70.44 91 GLU A C 1
ATOM 739 O O . GLU A 1 91 ? 8.889 -2.901 3.800 1.00 70.44 91 GLU A O 1
ATOM 744 N N . ARG A 1 92 ? 8.682 -4.845 4.896 1.00 75.62 92 ARG A N 1
ATOM 745 C CA . ARG A 1 92 ? 9.458 -5.662 3.942 1.00 75.62 92 ARG A CA 1
ATOM 746 C C . ARG A 1 92 ? 8.961 -5.608 2.489 1.00 75.62 92 ARG A C 1
ATOM 748 O O . ARG A 1 92 ? 9.751 -5.772 1.567 1.00 75.62 92 ARG A O 1
ATOM 755 N N . VAL A 1 93 ? 7.650 -5.471 2.262 1.00 82.38 93 VAL A N 1
ATOM 756 C CA . VAL A 1 93 ? 7.082 -5.492 0.896 1.00 82.38 93 VAL A CA 1
ATOM 757 C C . VAL A 1 93 ? 7.343 -4.170 0.158 1.00 82.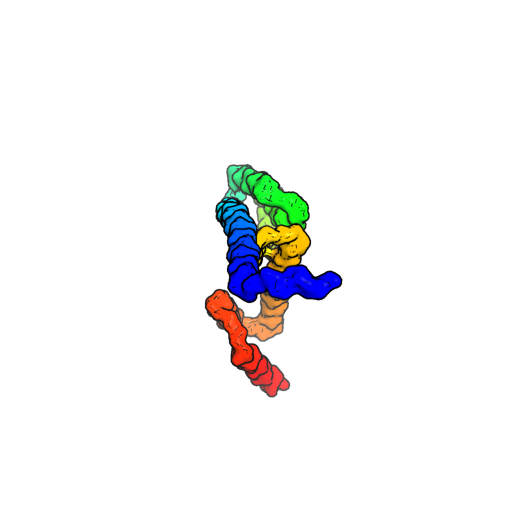38 93 VAL A C 1
ATOM 759 O O . VAL A 1 93 ? 7.851 -4.238 -0.961 1.00 82.38 93 VAL A O 1
ATOM 762 N N . PRO A 1 94 ? 7.065 -2.988 0.746 1.00 85.69 94 PRO A N 1
ATOM 763 C CA . PRO A 1 94 ? 7.505 -1.710 0.187 1.00 85.69 94 PRO A CA 1
ATOM 764 C C . PRO A 1 94 ? 9.010 -1.634 -0.085 1.00 85.69 94 PRO A C 1
ATOM 766 O O . PRO A 1 94 ? 9.402 -1.210 -1.167 1.00 85.69 94 PRO A O 1
ATOM 769 N N . GLU A 1 95 ? 9.848 -2.110 0.838 1.00 83.38 95 GLU A N 1
ATOM 770 C CA . GLU A 1 95 ? 11.305 -2.146 0.652 1.00 83.38 95 GLU A CA 1
ATOM 771 C C . GLU A 1 95 ? 11.704 -2.961 -0.591 1.00 83.38 95 GLU A C 1
ATOM 773 O O . GLU A 1 95 ? 12.456 -2.490 -1.446 1.00 83.38 95 GLU A O 1
ATOM 778 N N . LEU A 1 96 ? 11.139 -4.164 -0.739 1.00 85.81 96 LEU A N 1
ATOM 779 C CA . LEU A 1 96 ? 11.385 -5.014 -1.902 1.00 85.81 96 LEU A CA 1
ATOM 780 C C . LEU A 1 96 ? 10.918 -4.356 -3.210 1.00 85.81 96 LEU A C 1
ATOM 782 O O . LEU A 1 96 ? 11.604 -4.468 -4.224 1.00 85.81 96 LEU A O 1
ATOM 786 N N . LEU A 1 97 ? 9.778 -3.655 -3.187 1.00 89.56 97 LEU A N 1
ATOM 787 C CA . LEU A 1 97 ? 9.285 -2.905 -4.343 1.00 89.56 97 LEU A CA 1
ATOM 788 C C . LEU A 1 97 ? 10.264 -1.802 -4.754 1.00 89.56 97 LEU A C 1
ATOM 790 O O . LEU A 1 97 ? 10.574 -1.688 -5.939 1.00 89.56 97 LEU A O 1
ATOM 794 N N . LEU A 1 98 ? 10.741 -0.997 -3.800 1.00 90.38 98 LEU A N 1
ATOM 795 C CA . LEU A 1 98 ? 11.690 0.084 -4.077 1.00 90.38 98 LEU A CA 1
ATOM 796 C C . LEU A 1 98 ? 12.987 -0.476 -4.664 1.00 90.38 98 LEU A C 1
ATOM 798 O O . LEU A 1 98 ? 13.429 -0.010 -5.711 1.00 90.38 98 LEU A O 1
ATOM 802 N N . LYS A 1 99 ? 13.527 -1.547 -4.070 1.00 88.19 99 LYS A N 1
ATOM 803 C CA . LYS A 1 99 ? 14.714 -2.238 -4.590 1.00 88.19 99 LYS A CA 1
ATOM 804 C C . LYS A 1 99 ? 14.526 -2.691 -6.041 1.00 88.19 99 LYS A C 1
ATOM 806 O O . LYS A 1 99 ? 15.388 -2.424 -6.871 1.00 88.19 99 LYS A O 1
ATOM 811 N N . LYS A 1 100 ? 13.392 -3.326 -6.359 1.00 87.19 100 LYS A N 1
ATOM 812 C CA . LYS A 1 100 ? 13.076 -3.799 -7.719 1.00 87.19 100 LYS A CA 1
ATOM 813 C C . LYS A 1 100 ? 12.919 -2.657 -8.726 1.00 87.19 100 LYS A C 1
ATOM 815 O O . LYS A 1 100 ? 13.361 -2.779 -9.861 1.00 87.19 100 LYS A O 1
ATOM 820 N N . LYS A 1 101 ? 12.326 -1.530 -8.321 1.00 91.69 101 LYS A N 1
ATOM 821 C CA . LYS A 1 101 ? 12.229 -0.333 -9.173 1.00 91.69 101 LYS A CA 1
ATOM 822 C C . LYS A 1 101 ? 13.598 0.278 -9.468 1.00 91.69 101 LYS A C 1
ATOM 824 O O . LYS A 1 101 ? 13.842 0.678 -10.598 1.00 91.69 101 LYS A O 1
ATOM 829 N N . ILE A 1 102 ? 14.472 0.337 -8.467 1.00 91.88 102 ILE A N 1
ATOM 830 C CA . ILE A 1 102 ? 15.843 0.835 -8.617 1.00 91.88 102 ILE A CA 1
ATOM 831 C C . ILE A 1 102 ? 16.641 -0.081 -9.553 1.00 91.88 102 ILE A C 1
ATOM 833 O O . ILE A 1 102 ? 17.262 0.403 -10.493 1.00 91.88 102 ILE A O 1
ATOM 837 N N . GLU A 1 103 ? 16.564 -1.397 -9.340 1.00 89.44 103 GLU A N 1
ATOM 838 C CA . GLU A 1 103 ? 17.159 -2.418 -10.215 1.00 89.44 103 GLU A CA 1
ATOM 839 C C . GLU A 1 103 ? 16.716 -2.227 -11.675 1.00 89.44 103 GLU A C 1
ATOM 841 O O . GLU A 1 103 ? 17.556 -2.134 -12.566 1.00 89.44 103 GLU A O 1
ATOM 846 N N . TYR A 1 104 ? 15.411 -2.046 -11.907 1.00 89.88 104 TYR A N 1
ATOM 847 C CA . TYR A 1 104 ? 14.869 -1.754 -13.235 1.00 89.88 104 TYR A CA 1
ATOM 848 C C . TYR A 1 104 ? 15.469 -0.484 -13.861 1.00 89.88 104 TYR A C 1
ATOM 850 O O . TYR A 1 104 ? 15.881 -0.496 -15.018 1.00 89.88 104 TYR A O 1
ATOM 858 N N . ILE A 1 105 ? 15.544 0.615 -13.100 1.00 90.94 105 ILE A N 1
ATOM 859 C CA . ILE A 1 105 ? 16.086 1.899 -13.575 1.00 90.94 105 ILE A CA 1
ATOM 860 C C . ILE A 1 105 ? 17.559 1.773 -13.985 1.00 90.94 105 ILE A C 1
ATOM 862 O O . ILE A 1 105 ? 17.970 2.393 -14.966 1.00 90.94 105 ILE A O 1
ATOM 866 N N . TYR A 1 106 ? 18.363 1.009 -13.242 1.00 88.31 106 TYR A N 1
ATOM 867 C CA . TYR A 1 106 ? 19.781 0.827 -13.561 1.00 88.31 106 TYR A CA 1
ATOM 868 C C . TYR A 1 106 ? 20.004 -0.051 -14.793 1.00 88.31 106 TYR A C 1
ATOM 870 O O . TYR A 1 106 ? 20.934 0.203 -15.552 1.00 88.31 106 TYR A O 1
ATOM 878 N N . ASN A 1 107 ? 19.133 -1.032 -15.026 1.00 86.75 107 ASN A N 1
ATOM 879 C CA . ASN A 1 107 ? 19.291 -1.984 -16.126 1.00 86.75 107 ASN A CA 1
ATOM 880 C C . ASN A 1 107 ? 18.725 -1.484 -17.468 1.00 86.75 107 ASN A C 1
ATOM 882 O O . ASN A 1 107 ? 18.973 -2.100 -18.501 1.00 86.75 107 ASN A O 1
ATOM 886 N N . ILE A 1 108 ? 18.006 -0.356 -17.473 1.00 82.12 108 ILE A N 1
ATOM 887 C CA . ILE A 1 108 ? 17.334 0.202 -18.659 1.00 82.12 108 ILE A CA 1
ATOM 888 C C . ILE A 1 108 ? 18.295 0.613 -19.792 1.00 82.12 108 ILE A C 1
ATOM 890 O O . ILE A 1 108 ? 17.893 0.704 -20.947 1.00 82.12 108 ILE A O 1
ATOM 894 N N . GLU A 1 109 ? 19.569 0.850 -19.467 1.00 74.44 109 GLU A N 1
ATOM 895 C CA . GLU A 1 109 ? 20.615 1.278 -20.409 1.00 74.44 109 GLU A CA 1
ATOM 896 C C . GLU A 1 109 ? 21.347 0.108 -21.085 1.00 74.44 109 GLU A C 1
ATOM 898 O O . GLU A 1 109 ? 22.228 0.349 -21.905 1.00 74.44 109 GLU A O 1
ATOM 903 N N . SER A 1 110 ? 20.987 -1.146 -20.777 1.00 72.56 110 SER A N 1
ATOM 904 C CA . SER A 1 110 ? 21.550 -2.346 -21.411 1.00 72.56 110 SER A CA 1
ATOM 905 C C . SER A 1 110 ? 20.480 -3.071 -22.247 1.00 72.56 110 SER A C 1
ATOM 907 O O . SER A 1 110 ? 19.769 -3.942 -21.734 1.00 72.56 110 SER A O 1
ATOM 909 N N . PRO A 1 111 ? 20.327 -2.730 -23.546 1.00 55.94 111 PRO A N 1
ATOM 910 C CA . PRO A 1 111 ? 19.236 -3.220 -24.399 1.00 55.94 111 PRO A CA 1
ATOM 911 C C . PRO A 1 111 ? 19.225 -4.744 -24.588 1.00 55.94 111 PRO A C 1
ATOM 913 O O . PRO A 1 111 ? 18.178 -5.335 -24.859 1.00 55.94 111 PRO A O 1
ATOM 916 N N . GLU A 1 112 ? 20.382 -5.390 -24.438 1.00 60.31 112 GLU A N 1
ATOM 917 C CA . GLU A 1 112 ? 20.546 -6.842 -24.563 1.00 60.31 112 GLU A CA 1
ATOM 918 C C . GLU A 1 112 ? 19.978 -7.600 -23.352 1.00 60.31 112 GLU A C 1
ATOM 920 O O . GLU A 1 112 ? 19.472 -8.708 -23.514 1.00 60.31 112 GLU A O 1
ATOM 925 N N . ALA A 1 113 ? 19.960 -6.984 -22.163 1.00 52.97 113 ALA A N 1
ATOM 926 C CA . ALA A 1 113 ? 19.367 -7.565 -20.956 1.00 52.97 113 ALA A CA 1
ATOM 927 C C . ALA A 1 113 ? 17.826 -7.487 -20.955 1.00 52.97 113 ALA A C 1
ATOM 929 O O . ALA A 1 113 ? 17.145 -8.322 -20.354 1.00 52.97 113 ALA A O 1
ATOM 930 N N . PHE A 1 114 ? 17.262 -6.510 -21.673 1.00 53.62 114 PHE A N 1
ATOM 931 C CA . PHE A 1 114 ? 15.852 -6.128 -21.562 1.00 53.62 114 PHE A CA 1
ATOM 932 C C . PHE A 1 114 ? 14.872 -7.006 -22.348 1.00 53.62 114 PHE A C 1
ATOM 934 O O . PHE A 1 114 ? 13.708 -7.133 -21.965 1.00 53.62 114 PHE A O 1
ATOM 941 N N . LYS A 1 115 ? 15.327 -7.672 -23.421 1.00 53.47 115 LYS A N 1
ATOM 942 C CA . LYS A 1 115 ? 14.486 -8.608 -24.200 1.00 53.47 115 LYS A CA 1
ATOM 943 C C . LYS A 1 115 ? 14.009 -9.818 -23.381 1.00 53.47 115 LYS A C 1
ATOM 945 O O . LYS A 1 115 ? 13.072 -10.498 -23.789 1.00 53.47 115 LYS A O 1
ATOM 950 N N . THR A 1 116 ? 14.609 -10.052 -22.216 1.00 50.09 116 THR A N 1
ATOM 951 C CA . THR A 1 116 ? 14.299 -11.142 -21.279 1.00 50.09 116 THR A CA 1
ATOM 952 C C . THR A 1 116 ? 13.502 -10.710 -20.039 1.00 50.09 116 THR A C 1
ATOM 954 O O . THR A 1 116 ? 13.066 -11.570 -19.278 1.00 50.09 116 THR A O 1
ATOM 957 N N . ASP A 1 117 ? 13.244 -9.411 -19.840 1.00 53.16 117 ASP A N 1
ATOM 958 C CA . ASP A 1 117 ? 12.975 -8.850 -18.501 1.00 53.16 117 ASP A CA 1
ATOM 959 C C . ASP A 1 117 ? 11.501 -8.511 -18.196 1.00 53.16 117 ASP A C 1
ATOM 961 O O . ASP A 1 117 ? 11.179 -7.818 -17.226 1.00 53.16 117 ASP A O 1
ATOM 965 N N . GLY A 1 118 ? 10.557 -9.062 -18.972 1.00 62.69 118 GLY A N 1
ATOM 966 C CA . GLY A 1 118 ? 9.119 -8.982 -18.658 1.00 62.69 118 GLY A CA 1
ATOM 967 C C . GLY A 1 118 ? 8.772 -9.486 -17.244 1.00 62.69 118 GLY A C 1
ATOM 968 O O . GLY A 1 118 ? 7.741 -9.116 -16.677 1.00 62.69 118 GLY A O 1
ATOM 969 N N . THR A 1 119 ? 9.664 -10.278 -16.649 1.00 76.56 119 THR A N 1
ATOM 970 C CA . THR A 1 119 ? 9.623 -10.762 -15.267 1.00 76.56 119 THR A CA 1
ATOM 971 C C . THR A 1 119 ? 9.763 -9.631 -14.241 1.00 76.56 119 THR A C 1
ATOM 973 O O . THR A 1 119 ? 8.946 -9.558 -13.327 1.00 76.56 119 THR A O 1
ATOM 976 N N . VAL A 1 120 ? 10.698 -8.685 -14.407 1.00 83.56 120 VAL A N 1
ATOM 977 C CA . VAL A 1 120 ? 10.949 -7.615 -13.419 1.00 83.56 120 VAL A CA 1
ATOM 978 C C . VAL A 1 120 ? 9.777 -6.639 -13.339 1.00 83.56 120 VAL A C 1
ATOM 980 O O . VAL A 1 120 ? 9.331 -6.283 -12.245 1.00 83.56 120 VAL A O 1
ATOM 983 N N . ILE A 1 121 ? 9.214 -6.231 -14.481 1.00 87.38 121 ILE A N 1
ATOM 984 C CA . ILE A 1 121 ? 8.018 -5.375 -14.488 1.00 87.38 121 ILE A CA 1
ATOM 985 C C . ILE A 1 121 ? 6.803 -6.112 -13.926 1.00 87.38 121 ILE A C 1
ATOM 987 O O . ILE A 1 121 ? 6.019 -5.509 -13.188 1.00 87.38 121 ILE A O 1
ATOM 991 N N . SER A 1 122 ? 6.658 -7.408 -14.215 1.00 87.06 122 SER A N 1
ATOM 992 C CA . SER A 1 122 ? 5.608 -8.231 -13.608 1.00 87.06 122 SER A CA 1
ATOM 993 C C . SER A 1 122 ? 5.746 -8.273 -12.083 1.00 87.06 122 SER A C 1
ATOM 995 O O . SER A 1 122 ? 4.776 -7.993 -11.375 1.00 87.06 122 SER A O 1
ATOM 997 N N . ASP A 1 123 ? 6.956 -8.502 -11.566 1.00 86.56 123 ASP A N 1
ATOM 998 C CA . ASP A 1 123 ? 7.256 -8.494 -10.130 1.00 86.56 123 ASP A CA 1
ATOM 999 C C . ASP A 1 123 ? 6.907 -7.152 -9.482 1.00 86.56 123 ASP A C 1
ATOM 1001 O O . ASP A 1 123 ? 6.235 -7.108 -8.446 1.00 86.56 123 ASP A O 1
ATOM 1005 N N . ILE A 1 124 ? 7.306 -6.040 -10.110 1.00 90.94 124 ILE A N 1
ATOM 1006 C CA . ILE A 1 124 ? 6.966 -4.687 -9.653 1.00 90.94 124 ILE A CA 1
ATOM 1007 C C . ILE A 1 124 ? 5.444 -4.528 -9.579 1.00 90.94 124 ILE A C 1
ATOM 1009 O O . ILE A 1 124 ? 4.921 -4.125 -8.537 1.00 90.94 124 ILE A O 1
ATOM 1013 N N . ILE A 1 125 ? 4.714 -4.887 -10.640 1.00 91.69 125 ILE A N 1
ATOM 1014 C CA . ILE A 1 125 ? 3.246 -4.800 -10.685 1.00 91.69 125 ILE A CA 1
ATOM 1015 C C . ILE A 1 125 ? 2.611 -5.668 -9.589 1.00 91.69 125 ILE A C 1
ATOM 1017 O O . ILE A 1 125 ? 1.642 -5.261 -8.939 1.00 91.69 125 ILE A O 1
ATOM 1021 N N . ASN A 1 126 ? 3.145 -6.861 -9.347 1.00 90.31 126 ASN A N 1
ATOM 1022 C CA . ASN A 1 126 ? 2.640 -7.764 -8.321 1.00 90.31 126 ASN A CA 1
ATOM 1023 C C . ASN A 1 126 ? 2.850 -7.212 -6.913 1.00 90.31 126 ASN A C 1
ATOM 1025 O O . ASN A 1 126 ? 1.910 -7.202 -6.112 1.00 90.31 126 ASN A O 1
ATOM 1029 N N . LEU A 1 127 ? 4.034 -6.680 -6.619 1.00 89.19 127 LEU A N 1
ATOM 1030 C CA . LEU A 1 127 ? 4.324 -6.029 -5.343 1.00 89.19 127 LEU A CA 1
ATOM 1031 C C . LEU A 1 127 ? 3.424 -4.804 -5.124 1.00 89.19 127 LEU A C 1
ATOM 1033 O O . LEU A 1 127 ? 2.831 -4.665 -4.051 1.00 89.19 127 LEU A O 1
ATOM 1037 N N . GLN A 1 128 ? 3.219 -3.977 -6.155 1.00 93.75 128 GLN A N 1
ATOM 1038 C CA . GLN A 1 128 ? 2.276 -2.852 -6.120 1.00 93.75 128 GLN A CA 1
ATOM 1039 C C . GLN A 1 128 ? 0.848 -3.314 -5.778 1.00 93.75 128 GLN A C 1
ATOM 1041 O O . GLN A 1 128 ? 0.191 -2.738 -4.906 1.00 93.75 128 GLN A O 1
ATOM 1046 N N . ARG A 1 129 ? 0.368 -4.393 -6.415 1.00 91.31 129 ARG A N 1
ATOM 1047 C CA . ARG A 1 129 ? -0.953 -4.986 -6.134 1.00 91.31 129 ARG A CA 1
ATOM 1048 C C . ARG A 1 129 ? -1.060 -5.492 -4.698 1.00 91.31 129 ARG A C 1
ATOM 1050 O O . ARG A 1 129 ? -2.100 -5.287 -4.069 1.00 91.31 129 ARG A O 1
ATOM 1057 N N . ILE A 1 130 ? -0.015 -6.145 -4.183 1.00 89.44 130 ILE A N 1
ATOM 1058 C CA . ILE A 1 130 ? 0.026 -6.641 -2.802 1.00 89.44 130 ILE A CA 1
ATOM 1059 C C . ILE A 1 130 ? -0.093 -5.474 -1.824 1.00 89.44 130 ILE A C 1
ATOM 1061 O O . ILE A 1 130 ? -0.916 -5.555 -0.912 1.00 89.44 130 ILE A O 1
ATOM 1065 N N . ILE A 1 131 ? 0.665 -4.392 -2.021 1.00 90.69 131 ILE A N 1
ATOM 1066 C CA . ILE A 1 131 ? 0.625 -3.203 -1.155 1.00 90.69 131 ILE A CA 1
ATOM 1067 C C . ILE A 1 131 ? -0.785 -2.606 -1.133 1.00 90.69 131 ILE A C 1
ATOM 1069 O O . ILE A 1 131 ? -1.407 -2.542 -0.071 1.00 90.69 131 ILE A O 1
ATOM 1073 N N . LEU A 1 132 ? -1.341 -2.274 -2.304 1.00 92.38 132 LEU A N 1
ATOM 1074 C CA . LEU A 1 132 ? -2.657 -1.630 -2.401 1.00 92.38 132 LEU A CA 1
ATOM 1075 C C . LEU A 1 132 ? -3.776 -2.499 -1.811 1.00 92.38 132 LEU A C 1
ATOM 1077 O O . LEU A 1 132 ? -4.644 -2.010 -1.087 1.00 92.38 132 LEU A O 1
ATOM 1081 N N . LYS A 1 133 ? -3.764 -3.812 -2.072 1.00 91.94 133 LYS A N 1
ATOM 1082 C CA . LYS A 1 133 ? -4.783 -4.714 -1.515 1.00 91.94 133 LYS A CA 1
ATOM 1083 C C . LYS A 1 133 ? -4.622 -4.958 -0.023 1.00 91.94 133 LYS A C 1
ATOM 1085 O O . LYS A 1 133 ? -5.629 -5.168 0.656 1.00 91.94 133 LYS A O 1
ATOM 1090 N N . SER A 1 134 ? -3.391 -4.958 0.481 1.00 91.62 134 SER A N 1
ATOM 1091 C CA . SER A 1 134 ? -3.130 -5.072 1.916 1.00 91.62 134 SER A CA 1
ATOM 1092 C C . SER A 1 134 ? -3.673 -3.856 2.650 1.00 91.62 134 SER A C 1
ATOM 1094 O O . SER A 1 134 ? -4.407 -4.036 3.624 1.00 91.62 134 SER A O 1
ATOM 1096 N N . GLU A 1 135 ? -3.421 -2.651 2.134 1.00 91.12 135 GLU A N 1
ATOM 1097 C CA . GLU A 1 135 ? -3.937 -1.427 2.747 1.00 91.12 135 GLU A CA 1
ATOM 1098 C C . GLU A 1 135 ? -5.463 -1.348 2.657 1.00 91.12 135 GLU A C 1
ATOM 1100 O O . GLU A 1 135 ? -6.128 -1.100 3.660 1.00 91.12 135 GLU A O 1
ATOM 1105 N N . TRP A 1 136 ? -6.060 -1.695 1.514 1.00 91.94 136 TRP A N 1
ATOM 1106 C CA . TRP A 1 136 ? -7.520 -1.744 1.400 1.00 91.94 136 TRP A CA 1
ATOM 1107 C C . TRP A 1 136 ? -8.161 -2.708 2.408 1.00 91.94 136 TRP A C 1
ATOM 1109 O O . TRP A 1 136 ? -9.172 -2.408 3.043 1.00 91.94 136 TRP A O 1
ATOM 1119 N N . LYS A 1 137 ? -7.557 -3.888 2.592 1.00 92.75 137 LYS A N 1
ATOM 1120 C CA . LYS A 1 137 ? -8.034 -4.883 3.558 1.00 92.75 137 LYS A CA 1
ATOM 1121 C C . LYS A 1 137 ? -7.841 -4.418 4.999 1.00 92.75 137 LYS A C 1
ATOM 1123 O O . LYS A 1 137 ? -8.684 -4.716 5.841 1.00 92.75 137 LYS A O 1
ATOM 1128 N N . ARG A 1 138 ? -6.759 -3.694 5.283 1.00 92.38 138 ARG A N 1
ATOM 1129 C CA . ARG A 1 138 ? -6.521 -3.054 6.577 1.00 92.38 138 ARG A CA 1
ATOM 1130 C C . ARG A 1 138 ? -7.598 -2.015 6.875 1.00 92.38 138 ARG A C 1
ATOM 1132 O O . ARG A 1 138 ? -8.221 -2.128 7.925 1.00 92.38 138 ARG A O 1
ATOM 1139 N N . ILE A 1 139 ? -7.857 -1.092 5.947 1.00 88.12 139 ILE A N 1
ATOM 1140 C CA . ILE A 1 139 ? -8.886 -0.051 6.081 1.00 88.12 139 ILE A CA 1
ATOM 1141 C C . ILE A 1 139 ? -10.244 -0.684 6.392 1.00 88.12 139 ILE A C 1
ATOM 1143 O O . ILE A 1 139 ? -10.870 -0.306 7.375 1.00 88.12 139 ILE A O 1
ATOM 1147 N N . LYS A 1 140 ? -10.660 -1.716 5.644 1.00 88.44 140 LYS A N 1
ATOM 1148 C CA . LYS A 1 140 ? -11.918 -2.438 5.916 1.00 88.44 140 LYS A CA 1
ATOM 1149 C C . LYS A 1 140 ? -12.008 -2.954 7.351 1.00 88.44 140 LYS A C 1
ATOM 1151 O O . LYS A 1 140 ? -12.995 -2.716 8.033 1.00 88.44 140 LYS A O 1
ATOM 1156 N N . VAL A 1 141 ? -10.957 -3.620 7.824 1.00 89.25 141 VAL A N 1
ATOM 1157 C CA . VAL A 1 141 ? -10.935 -4.189 9.178 1.00 89.25 141 VAL A CA 1
ATOM 1158 C C . VAL A 1 141 ? -10.899 -3.100 10.257 1.00 89.25 141 VAL A C 1
ATOM 1160 O O . VAL A 1 141 ? -11.418 -3.313 11.350 1.00 89.25 141 VAL A O 1
ATOM 1163 N N . GLU A 1 142 ? -10.262 -1.959 9.993 1.00 86.62 142 GLU A N 1
ATOM 1164 C CA . GLU A 1 142 ? -10.226 -0.819 10.917 1.00 86.62 142 GLU A CA 1
ATOM 1165 C C . GLU A 1 142 ? -11.578 -0.105 10.997 1.00 86.62 142 GLU A C 1
ATOM 1167 O O . GLU A 1 142 ? -12.022 0.190 12.107 1.00 86.62 142 GLU A O 1
ATOM 1172 N N . VAL A 1 143 ? -12.257 0.076 9.857 1.00 84.38 143 VAL A N 1
ATOM 1173 C CA . VAL A 1 143 ? -13.637 0.585 9.770 1.00 84.38 143 VAL A CA 1
ATOM 1174 C C . VAL A 1 143 ? -14.581 -0.322 10.557 1.00 84.38 143 VAL A C 1
ATOM 1176 O O . VAL A 1 143 ? -15.261 0.144 11.465 1.00 84.38 143 VAL A O 1
ATOM 1179 N N . GLU A 1 144 ? -14.565 -1.632 10.286 1.00 84.44 144 GLU A N 1
ATOM 1180 C CA . GLU A 1 144 ? -15.418 -2.618 10.971 1.00 84.44 144 GLU A CA 1
ATOM 1181 C C . GLU A 1 144 ? -15.207 -2.634 12.493 1.00 84.44 144 GLU A C 1
ATOM 1183 O O . GLU A 1 144 ? -16.127 -2.926 13.254 1.00 84.44 144 GLU A O 1
ATOM 1188 N N . LYS A 1 145 ? -13.987 -2.341 12.958 1.00 85.44 145 LYS A N 1
ATOM 1189 C CA . LYS A 1 145 ? -13.638 -2.358 14.387 1.00 85.44 145 LYS A CA 1
ATOM 1190 C C . LYS A 1 145 ? -13.735 -0.995 15.065 1.00 85.44 145 LYS A C 1
ATOM 1192 O O . LYS A 1 145 ? -13.548 -0.945 16.282 1.00 85.44 145 LYS A O 1
ATOM 1197 N N . GLY A 1 146 ? -13.931 0.082 14.305 1.00 83.00 146 GLY A N 1
ATOM 1198 C CA . GLY A 1 146 ? -13.873 1.460 14.797 1.00 83.00 146 GLY A CA 1
ATOM 1199 C C . GLY A 1 146 ? -12.550 1.815 15.490 1.00 83.00 146 GLY A C 1
ATOM 1200 O O . GLY A 1 146 ? -12.544 2.608 16.432 1.00 83.00 146 GLY A O 1
ATOM 1201 N N . LYS A 1 147 ? -11.438 1.163 15.115 1.00 85.38 147 LYS A N 1
ATOM 1202 C CA . LYS A 1 147 ? -10.111 1.413 15.704 1.00 85.38 147 LYS A CA 1
ATOM 1203 C C . LYS A 1 147 ? -8.969 0.947 14.810 1.00 85.38 147 LYS A C 1
ATOM 1205 O O . LYS A 1 147 ? -9.081 -0.058 14.108 1.00 85.38 147 LYS A O 1
ATOM 1210 N N . LEU A 1 148 ? -7.823 1.610 14.954 1.00 87.44 148 LEU A N 1
ATOM 1211 C CA . LEU A 1 148 ? -6.596 1.277 14.234 1.00 87.44 148 LEU A CA 1
ATOM 1212 C C . LEU A 1 148 ? -6.025 -0.086 14.640 1.00 87.44 148 LEU A C 1
ATOM 1214 O O . LEU A 1 148 ? -6.099 -0.514 15.799 1.00 87.44 148 LEU A O 1
ATOM 1218 N N . LEU A 1 149 ? -5.409 -0.769 13.677 1.00 88.75 149 LEU A N 1
ATOM 1219 C CA . LEU A 1 149 ? -4.727 -2.034 13.909 1.00 88.75 149 LEU A CA 1
ATOM 1220 C C . LEU A 1 149 ? -3.297 -1.826 14.412 1.00 88.75 149 LEU A C 1
ATOM 1222 O O . LEU A 1 149 ? -2.600 -0.890 14.032 1.00 88.75 149 LEU A O 1
ATOM 1226 N N . THR A 1 150 ? -2.833 -2.767 15.235 1.00 89.06 150 THR A N 1
ATOM 1227 C CA . THR A 1 150 ? -1.427 -2.836 15.649 1.00 89.06 150 THR A CA 1
ATOM 1228 C C . THR A 1 150 ? -0.545 -3.309 14.494 1.00 89.06 150 THR A C 1
ATOM 1230 O O . THR A 1 150 ? -0.998 -4.090 13.651 1.00 89.06 150 THR A O 1
ATOM 1233 N N . SER A 1 151 ? 0.742 -2.944 14.500 1.00 83.38 151 SER A N 1
ATOM 1234 C CA . SER A 1 151 ? 1.709 -3.348 13.463 1.00 83.38 151 SER A CA 1
ATOM 1235 C C . SER A 1 151 ? 1.742 -4.864 13.238 1.00 83.38 151 SER A C 1
ATOM 1237 O O . SER A 1 151 ? 1.819 -5.332 12.106 1.00 83.38 151 SER A O 1
ATOM 1239 N N . ARG A 1 152 ? 1.579 -5.666 14.302 1.00 84.81 152 ARG A N 1
ATOM 1240 C CA . ARG A 1 152 ? 1.480 -7.132 14.197 1.00 84.81 152 ARG A CA 1
ATOM 1241 C C . ARG A 1 152 ? 0.281 -7.575 13.352 1.00 84.81 152 ARG A C 1
ATOM 1243 O O . ARG A 1 152 ? 0.421 -8.476 12.530 1.00 84.81 152 ARG A O 1
ATOM 1250 N N . LYS A 1 153 ? -0.893 -6.961 13.540 1.00 89.62 153 LYS A N 1
ATOM 1251 C CA . LYS A 1 153 ? -2.105 -7.281 12.765 1.00 89.62 153 LYS A CA 1
ATOM 1252 C C . LYS A 1 153 ? -1.987 -6.805 11.318 1.00 89.62 153 LYS A C 1
ATOM 1254 O O . LYS A 1 153 ? -2.392 -7.546 10.427 1.00 89.62 153 LYS A O 1
ATOM 1259 N N . VAL A 1 154 ? -1.385 -5.638 11.090 1.00 87.31 154 VAL A N 1
ATOM 1260 C CA . VAL A 1 154 ? -1.080 -5.133 9.740 1.00 87.31 154 VAL A CA 1
ATOM 1261 C C . VAL A 1 154 ? -0.159 -6.111 9.004 1.00 87.31 154 VAL A C 1
ATOM 1263 O O . VAL A 1 154 ? -0.523 -6.614 7.945 1.00 87.31 154 VAL A O 1
ATOM 1266 N N . ASN A 1 155 ? 0.945 -6.527 9.629 1.00 81.56 155 ASN A N 1
ATOM 1267 C CA . ASN A 1 155 ? 1.870 -7.509 9.057 1.00 81.56 155 ASN A CA 1
ATOM 1268 C C . ASN A 1 155 ? 1.197 -8.851 8.723 1.00 81.56 155 ASN A C 1
ATOM 1270 O O . ASN A 1 155 ? 1.529 -9.480 7.718 1.00 81.56 155 ASN A O 1
ATOM 1274 N N . LEU A 1 156 ? 0.240 -9.308 9.539 1.00 87.25 156 LEU A N 1
ATOM 1275 C CA . LEU A 1 156 ? -0.535 -10.521 9.249 1.00 87.25 156 LEU A CA 1
ATOM 1276 C C . LEU A 1 156 ? -1.445 -10.356 8.025 1.00 87.25 156 LEU A C 1
ATOM 1278 O O . LEU A 1 156 ? -1.568 -11.296 7.236 1.00 87.25 156 LEU A O 1
ATOM 1282 N N . ILE A 1 157 ? -2.062 -9.183 7.850 1.00 88.81 157 ILE A N 1
ATOM 1283 C CA . ILE A 1 157 ? -2.869 -8.862 6.666 1.00 88.81 157 ILE A CA 1
ATOM 1284 C C . ILE A 1 157 ? -1.986 -8.891 5.419 1.00 88.81 157 ILE A C 1
ATOM 1286 O O . ILE A 1 157 ? -2.310 -9.623 4.483 1.00 88.81 157 ILE A O 1
ATOM 1290 N N . THR A 1 158 ? -0.845 -8.200 5.443 1.00 85.88 158 THR A N 1
ATOM 1291 C CA . THR A 1 158 ? 0.091 -8.149 4.312 1.00 85.88 158 THR A CA 1
ATOM 1292 C C . THR A 1 158 ? 0.623 -9.536 3.959 1.00 85.88 158 THR A C 1
ATOM 1294 O O . THR A 1 158 ? 0.552 -9.948 2.805 1.00 85.88 158 THR A O 1
ATOM 1297 N N . LYS A 1 159 ? 1.052 -10.333 4.951 1.00 84.81 159 LYS A N 1
ATOM 1298 C CA . LYS A 1 159 ? 1.474 -11.732 4.733 1.00 84.81 159 LYS A CA 1
ATOM 1299 C C . LYS A 1 159 ? 0.362 -12.604 4.149 1.00 84.81 159 LYS A C 1
ATOM 1301 O O . LYS A 1 159 ? 0.641 -13.529 3.390 1.00 84.81 159 LYS A O 1
ATOM 1306 N N . LYS A 1 160 ? -0.898 -12.372 4.529 1.00 89.50 160 LYS A N 1
ATOM 1307 C CA . LYS A 1 160 ? -2.041 -13.106 3.971 1.00 89.50 160 LYS A CA 1
ATOM 1308 C C . LYS A 1 160 ? -2.268 -12.724 2.508 1.00 89.50 160 LYS A C 1
ATOM 1310 O O . LYS A 1 160 ? -2.339 -13.616 1.678 1.00 89.50 160 LYS A O 1
ATOM 1315 N N . VAL A 1 161 ? -2.304 -11.429 2.192 1.00 89.62 161 VAL A N 1
ATOM 1316 C CA . VAL A 1 161 ? -2.472 -10.945 0.812 1.00 89.62 161 VAL A CA 1
ATOM 1317 C C . VAL A 1 161 ? -1.320 -11.404 -0.081 1.00 89.62 161 VAL A C 1
ATOM 1319 O O . VAL A 1 161 ? -1.572 -11.904 -1.171 1.00 89.62 161 VAL A O 1
ATOM 1322 N N . ALA A 1 162 ? -0.075 -11.313 0.392 1.00 83.75 162 ALA A N 1
ATOM 1323 C CA . ALA A 1 162 ? 1.091 -11.783 -0.349 1.00 83.75 162 ALA A CA 1
ATOM 1324 C C . ALA A 1 162 ? 1.007 -13.283 -0.669 1.00 83.75 162 ALA A C 1
ATOM 1326 O O . ALA A 1 162 ? 1.291 -13.677 -1.792 1.00 83.75 162 ALA A O 1
ATOM 1327 N N . ARG A 1 163 ? 0.556 -14.123 0.277 1.00 83.06 163 ARG A N 1
ATOM 1328 C CA . ARG A 1 163 ? 0.323 -15.557 0.019 1.00 83.06 163 ARG A CA 1
ATOM 1329 C C . ARG A 1 163 ? -0.792 -15.796 -0.992 1.00 83.06 163 ARG A C 1
ATOM 1331 O O . ARG A 1 163 ? -0.601 -16.589 -1.903 1.00 83.06 163 ARG A O 1
ATOM 1338 N N . ASP A 1 164 ? -1.914 -15.089 -0.865 1.00 83.44 164 ASP A N 1
ATOM 1339 C CA . ASP A 1 164 ? -3.046 -15.200 -1.798 1.00 83.44 164 ASP A CA 1
ATOM 1340 C C . ASP A 1 164 ? -2.639 -14.828 -3.245 1.00 83.44 164 ASP A C 1
ATOM 1342 O O . ASP A 1 164 ? -3.263 -15.283 -4.206 1.00 83.44 164 ASP A O 1
ATOM 1346 N N . TYR A 1 165 ? -1.595 -14.004 -3.398 1.00 75.62 165 TYR A N 1
ATOM 1347 C CA . TYR A 1 165 ? -1.000 -13.622 -4.679 1.00 75.62 165 TYR A CA 1
ATOM 1348 C C . TYR A 1 165 ? 0.097 -14.575 -5.156 1.00 75.62 165 TYR A C 1
ATOM 1350 O O . TYR A 1 165 ? 0.075 -14.974 -6.314 1.00 75.62 165 TYR A O 1
ATOM 1358 N N . ARG A 1 166 ? 1.003 -15.001 -4.274 1.00 67.00 166 ARG A N 1
ATOM 1359 C CA . ARG A 1 166 ? 2.089 -15.934 -4.607 1.00 67.00 166 ARG A CA 1
ATOM 1360 C C . ARG A 1 166 ? 1.561 -17.310 -5.021 1.00 67.00 166 ARG A C 1
ATOM 1362 O O . ARG A 1 166 ? 1.992 -17.854 -6.027 1.00 67.00 166 ARG A O 1
ATOM 1369 N N . LEU A 1 167 ? 0.528 -17.802 -4.330 1.00 50.72 167 LEU A N 1
ATOM 1370 C CA . LEU A 1 167 ? -0.199 -19.017 -4.718 1.00 50.72 167 LEU A CA 1
ATOM 1371 C C . LEU A 1 167 ? -0.867 -18.886 -6.088 1.00 50.72 167 LEU A C 1
ATOM 1373 O O . LEU A 1 167 ? -1.156 -19.891 -6.721 1.00 50.72 167 LEU A O 1
ATOM 1377 N N . ARG A 1 168 ? -1.153 -17.662 -6.541 1.00 54.03 168 ARG A N 1
ATOM 1378 C CA . ARG A 1 168 ? -1.744 -17.426 -7.855 1.00 54.03 168 ARG A CA 1
ATOM 1379 C C . ARG A 1 168 ? -0.687 -17.538 -8.953 1.00 54.03 168 ARG A C 1
ATOM 1381 O O . ARG A 1 168 ? -1.004 -18.080 -10.001 1.00 54.03 168 ARG A O 1
ATOM 1388 N N . GLU A 1 169 ? 0.540 -17.092 -8.702 1.00 52.25 169 GLU A N 1
ATOM 1389 C CA . GLU A 1 169 ? 1.647 -17.205 -9.662 1.00 52.25 169 GLU A CA 1
ATOM 1390 C C . GLU A 1 169 ? 2.152 -18.638 -9.785 1.00 52.25 169 GLU A C 1
ATOM 1392 O O . GLU A 1 169 ? 2.189 -19.159 -10.892 1.00 52.25 169 GLU A O 1
ATOM 1397 N N . GLU A 1 170 ? 2.385 -19.322 -8.660 1.00 49.22 170 GLU A N 1
ATOM 1398 C CA . GLU A 1 170 ? 2.759 -20.744 -8.649 1.00 49.22 170 GLU A CA 1
ATOM 1399 C C . GLU A 1 170 ? 1.673 -21.613 -9.316 1.00 49.22 170 GLU A C 1
ATOM 1401 O O . GLU A 1 170 ? 1.976 -22.549 -10.052 1.00 49.22 170 GLU A O 1
ATOM 1406 N N . PHE A 1 171 ? 0.390 -21.278 -9.127 1.00 37.50 171 PHE A N 1
ATOM 1407 C CA . PHE A 1 171 ? -0.731 -21.955 -9.787 1.00 37.50 171 PHE A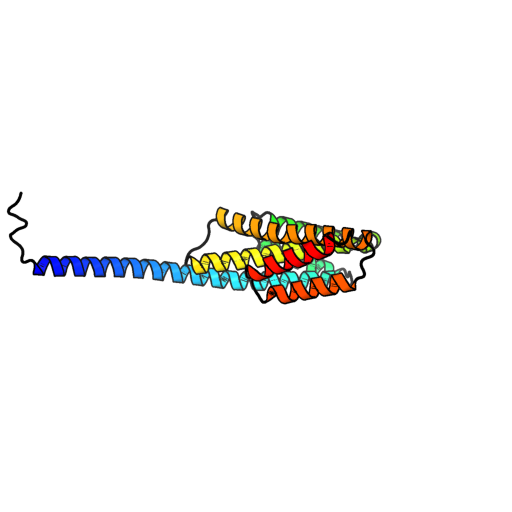 CA 1
ATOM 1408 C C . PHE A 1 171 ? -0.797 -21.655 -11.294 1.00 37.50 171 PHE A C 1
ATOM 1410 O O . PHE A 1 171 ? -1.042 -22.564 -12.085 1.00 37.50 171 PHE A O 1
ATOM 1417 N N . ILE A 1 172 ? -0.560 -20.408 -11.716 1.00 47.22 172 ILE A N 1
ATOM 1418 C CA . ILE A 1 172 ? -0.524 -20.033 -13.138 1.00 47.22 172 ILE A CA 1
ATOM 1419 C C . ILE A 1 172 ? 0.674 -20.686 -13.839 1.00 47.22 172 ILE A C 1
ATOM 1421 O O . ILE A 1 172 ? 0.501 -21.232 -14.926 1.00 47.22 172 ILE A O 1
ATOM 1425 N N . GLU A 1 173 ? 1.859 -20.695 -13.229 1.00 52.62 173 GLU A N 1
ATOM 1426 C CA . GLU A 1 173 ? 3.045 -21.378 -13.760 1.00 52.62 173 GLU A CA 1
ATOM 1427 C C . GLU A 1 173 ? 2.845 -22.892 -13.841 1.00 52.62 173 GLU A C 1
ATOM 1429 O O . GLU A 1 173 ? 3.107 -23.493 -14.885 1.00 52.62 173 GLU A O 1
ATOM 143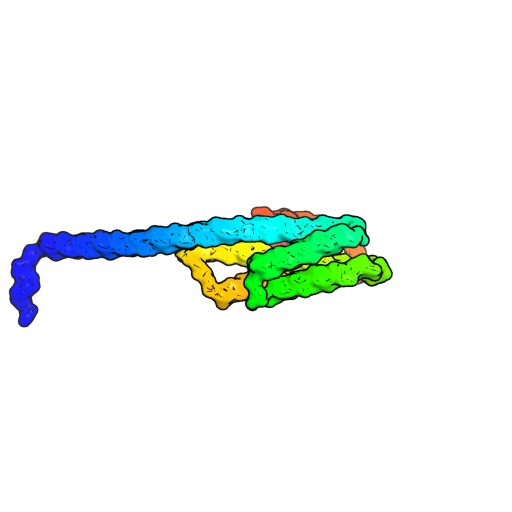4 N N . PHE A 1 174 ? 2.295 -23.506 -12.789 1.00 42.97 174 PHE A N 1
ATOM 1435 C CA . PHE A 1 174 ? 1.942 -24.924 -12.785 1.00 42.97 174 PHE A CA 1
ATOM 1436 C C . PHE A 1 174 ? 0.979 -25.274 -13.927 1.00 42.97 174 PHE A C 1
ATOM 1438 O O . PHE A 1 174 ? 1.161 -26.284 -14.610 1.00 42.97 174 PHE A O 1
ATOM 1445 N N . HIS A 1 175 ? -0.038 -24.445 -14.171 1.00 43.25 175 HIS A N 1
ATOM 1446 C CA . HIS A 1 175 ? -1.012 -24.697 -15.232 1.00 43.25 175 HIS A CA 1
ATOM 1447 C C . HIS A 1 175 ? -0.481 -24.390 -16.636 1.00 43.25 175 HIS A C 1
ATOM 1449 O O . HIS A 1 175 ? -0.793 -25.145 -17.554 1.00 43.25 175 HIS A O 1
ATOM 1455 N N . LYS A 1 176 ? 0.369 -23.370 -16.812 1.00 52.00 176 LYS A N 1
ATOM 1456 C CA . LYS A 1 176 ? 1.067 -23.104 -18.083 1.00 52.00 176 LYS A CA 1
ATOM 1457 C C . LYS A 1 176 ? 1.989 -24.259 -18.469 1.00 52.00 176 LYS A C 1
ATOM 1459 O O . LYS A 1 176 ? 1.949 -24.721 -19.606 1.00 52.00 176 LYS A O 1
ATOM 1464 N N . LYS A 1 177 ? 2.762 -24.775 -17.508 1.00 53.44 177 LYS A N 1
ATOM 1465 C CA . LYS A 1 177 ? 3.657 -25.919 -17.716 1.00 53.44 177 LYS A CA 1
ATOM 1466 C C . LYS A 1 177 ? 2.880 -27.181 -18.112 1.00 53.44 177 LYS A C 1
ATOM 1468 O O . LYS A 1 177 ? 3.186 -27.799 -19.124 1.00 53.44 177 LYS A O 1
ATOM 1473 N N . ASN A 1 178 ? 1.800 -27.491 -17.391 1.00 45.53 178 ASN A N 1
ATOM 1474 C CA . ASN A 1 178 ? 0.955 -28.654 -17.685 1.00 45.53 178 ASN A CA 1
ATOM 1475 C C . ASN A 1 178 ? 0.141 -28.540 -18.988 1.00 45.53 178 ASN A C 1
ATOM 1477 O O . ASN A 1 178 ? -0.190 -29.568 -19.578 1.00 45.53 178 ASN A O 1
ATOM 1481 N N . ALA A 1 179 ? -0.239 -27.332 -19.416 1.00 49.06 179 ALA A N 1
ATOM 1482 C CA . ALA A 1 179 ? -0.958 -27.121 -20.675 1.00 49.06 179 ALA A CA 1
ATOM 1483 C C . ALA A 1 179 ? -0.035 -27.336 -21.885 1.00 49.06 179 ALA A C 1
ATOM 1485 O O . ALA A 1 179 ? -0.409 -28.052 -22.816 1.00 49.06 179 ALA A O 1
ATOM 1486 N N . ASN A 1 180 ? 1.193 -26.810 -21.813 1.00 52.75 180 ASN A N 1
ATOM 1487 C CA . ASN A 1 180 ? 2.224 -27.015 -22.833 1.00 52.75 180 ASN A CA 1
ATOM 1488 C C . ASN A 1 180 ? 2.654 -28.487 -22.933 1.00 52.75 180 ASN A C 1
ATOM 1490 O O . ASN A 1 180 ? 2.771 -29.013 -24.033 1.00 52.75 180 ASN A O 1
ATOM 1494 N N . GLU A 1 181 ? 2.814 -29.181 -21.802 1.00 51.09 181 GLU A N 1
ATOM 1495 C CA . GLU A 1 181 ? 3.185 -30.607 -21.773 1.00 51.09 181 GLU A CA 1
ATOM 1496 C C . GLU A 1 181 ? 2.093 -31.541 -22.328 1.00 51.09 181 GLU A C 1
ATOM 1498 O O . GLU A 1 181 ? 2.379 -32.683 -22.680 1.00 51.09 181 GLU A O 1
ATOM 1503 N N . LYS A 1 182 ? 0.836 -31.086 -22.413 1.00 51.31 182 LYS A N 1
ATOM 1504 C CA . LYS A 1 182 ? -0.302 -31.918 -22.846 1.00 51.31 182 LYS A CA 1
ATOM 1505 C C . LYS A 1 182 ? -0.891 -31.524 -24.200 1.00 51.31 182 LYS A C 1
ATOM 1507 O O . LYS A 1 182 ? -1.888 -32.124 -24.595 1.00 51.31 182 LYS A O 1
ATOM 1512 N N . GLY A 1 183 ? -0.313 -30.537 -24.891 1.00 53.38 183 GLY A N 1
ATOM 1513 C CA . GLY A 1 183 ? -0.823 -30.052 -26.181 1.00 53.38 183 GLY A CA 1
ATOM 1514 C C . GLY A 1 183 ? -2.269 -29.548 -26.113 1.00 53.38 183 GLY A C 1
ATOM 1515 O O . GLY A 1 183 ? -2.997 -29.619 -27.100 1.00 53.38 183 GLY A O 1
ATOM 1516 N N . ILE A 1 184 ? -2.720 -29.095 -24.938 1.00 50.94 184 ILE A N 1
ATOM 1517 C CA . ILE A 1 184 ? -4.098 -28.637 -24.748 1.00 50.94 184 ILE A CA 1
ATOM 1518 C C . ILE A 1 184 ? -4.162 -27.188 -25.229 1.00 50.94 184 ILE A C 1
ATOM 1520 O O . ILE A 1 184 ? -3.564 -26.303 -24.619 1.00 50.94 184 ILE A O 1
ATOM 1524 N N . ALA A 1 185 ? -4.857 -26.984 -26.350 1.00 54.94 185 ALA A N 1
ATOM 1525 C CA . ALA A 1 185 ? -4.975 -25.715 -27.059 1.00 54.94 185 ALA A CA 1
ATOM 1526 C C . ALA A 1 185 ? -5.423 -24.551 -26.154 1.00 54.94 185 ALA A C 1
ATOM 1528 O O . ALA A 1 185 ? -6.176 -24.735 -25.190 1.00 54.94 185 ALA A O 1
ATOM 1529 N N . SER A 1 186 ? -4.984 -23.343 -26.526 1.00 52.00 186 SER A N 1
ATOM 1530 C CA . SER A 1 186 ? -5.266 -22.040 -25.898 1.00 52.00 186 SER A CA 1
ATOM 1531 C C . SER A 1 186 ? -6.733 -21.805 -25.531 1.00 52.00 186 SER A C 1
ATOM 1533 O O . SER A 1 186 ? -7.031 -21.017 -24.637 1.00 52.00 186 SER A O 1
ATOM 1535 N N . ASP A 1 187 ? -7.648 -22.513 -26.182 1.00 54.22 187 ASP A N 1
ATOM 1536 C CA . ASP A 1 187 ? -9.089 -22.387 -26.004 1.00 54.22 187 ASP A CA 1
ATOM 1537 C C . ASP A 1 187 ? -9.550 -22.812 -24.604 1.00 54.22 187 ASP A C 1
ATOM 1539 O O . ASP A 1 187 ? -10.381 -22.127 -24.008 1.00 54.22 187 ASP A O 1
ATOM 1543 N N . LEU A 1 188 ? -8.941 -23.850 -24.009 1.00 52.56 188 LEU A N 1
ATOM 1544 C CA . LEU A 1 188 ? -9.249 -24.251 -22.627 1.00 52.56 188 LEU A CA 1
ATOM 1545 C C . LEU A 1 188 ? -8.737 -23.211 -21.615 1.00 52.56 188 LEU A C 1
ATOM 1547 O O . LEU A 1 188 ? -9.329 -23.009 -20.554 1.00 52.56 188 LEU A O 1
ATOM 1551 N N . PHE A 1 189 ? -7.630 -22.540 -21.944 1.00 49.38 189 PHE A N 1
ATOM 1552 C CA . PHE A 1 189 ? -7.053 -21.482 -21.118 1.00 49.38 189 PHE A CA 1
ATOM 1553 C C . PHE A 1 189 ? -7.925 -20.220 -21.160 1.00 49.38 189 PHE A C 1
ATOM 1555 O O . PHE A 1 189 ? -8.237 -19.677 -20.103 1.00 49.38 189 PHE A O 1
ATOM 1562 N N . ASN A 1 190 ? -8.422 -19.840 -22.342 1.00 53.06 190 ASN A N 1
ATOM 1563 C CA . ASN A 1 190 ? -9.378 -18.743 -22.530 1.00 53.06 190 ASN A CA 1
ATOM 1564 C C . ASN A 1 190 ? -10.718 -19.004 -21.816 1.00 53.06 190 ASN A C 1
ATOM 1566 O O . ASN A 1 190 ? -11.333 -18.082 -21.277 1.00 53.06 190 ASN A O 1
ATOM 1570 N N . GLU A 1 191 ? -11.173 -20.258 -21.761 1.00 56.28 191 GLU A N 1
ATOM 1571 C CA . GLU A 1 191 ? -12.373 -20.645 -21.008 1.00 56.28 191 GLU A CA 1
ATOM 1572 C C . GLU A 1 191 ? -12.158 -20.574 -19.490 1.00 56.28 191 GLU A C 1
ATOM 1574 O O . GLU A 1 191 ? -13.010 -20.068 -18.757 1.00 56.28 191 GLU A O 1
ATOM 1579 N N . ILE A 1 192 ? -10.998 -21.025 -19.002 1.00 52.88 192 ILE A N 1
ATOM 1580 C CA . ILE A 1 192 ? -10.624 -20.917 -17.587 1.00 52.88 192 ILE A CA 1
ATOM 1581 C C . ILE A 1 192 ? -10.458 -19.445 -17.191 1.00 52.88 192 ILE A C 1
ATOM 1583 O O . ILE A 1 192 ? -10.963 -19.044 -16.143 1.00 52.88 192 ILE A O 1
ATOM 1587 N N . GLU A 1 193 ? -9.816 -18.627 -18.021 1.00 49.75 193 GLU A N 1
ATOM 1588 C CA . GLU A 1 193 ? -9.644 -17.191 -17.796 1.00 49.75 193 GLU A CA 1
ATOM 1589 C C . GLU A 1 193 ? -10.999 -16.465 -17.753 1.00 49.75 193 GLU A C 1
ATOM 1591 O O . GLU A 1 193 ? -11.273 -15.773 -16.771 1.00 49.75 193 GLU A O 1
ATOM 1596 N N . LYS A 1 194 ? -11.922 -16.760 -18.685 1.00 56.91 194 LYS A N 1
ATOM 1597 C CA . LYS A 1 194 ? -13.324 -16.294 -18.625 1.00 56.91 194 LYS A CA 1
ATOM 1598 C C . LYS A 1 194 ? -14.032 -16.716 -17.336 1.00 56.91 194 LYS A C 1
ATOM 1600 O O . LYS A 1 194 ? -14.705 -15.905 -16.701 1.00 56.91 194 LYS A O 1
ATOM 1605 N N . LEU A 1 195 ? -13.865 -17.964 -16.894 1.00 47.88 195 LEU A N 1
ATOM 1606 C CA . LEU A 1 195 ? -14.447 -18.451 -15.636 1.00 47.88 195 LEU A CA 1
ATOM 1607 C C . LEU A 1 195 ? -13.825 -17.788 -14.393 1.00 47.88 195 LEU A C 1
ATOM 1609 O O . LEU A 1 195 ? -14.483 -17.706 -13.352 1.00 47.88 195 LEU A O 1
ATOM 1613 N N . PHE A 1 196 ? -12.578 -17.314 -14.474 1.00 50.34 196 PHE A N 1
ATOM 1614 C CA . PHE A 1 196 ? -11.898 -16.567 -13.413 1.00 50.34 196 PHE A CA 1
ATOM 1615 C C . PHE A 1 196 ? -12.216 -15.062 -13.427 1.00 50.34 196 PHE A C 1
ATOM 1617 O O . PHE A 1 196 ? -12.276 -14.467 -12.350 1.00 50.34 196 PHE A O 1
ATOM 1624 N N . GLU A 1 197 ? -12.501 -14.455 -14.579 1.00 44.09 197 GLU A N 1
ATOM 1625 C CA . GLU A 1 197 ? -13.028 -13.086 -14.661 1.00 44.09 197 GLU A CA 1
ATOM 1626 C C . GLU A 1 197 ? -14.462 -13.004 -14.120 1.00 44.09 197 GLU A C 1
ATOM 1628 O O . GLU A 1 197 ? -14.754 -12.155 -13.274 1.00 44.09 197 GLU A O 1
ATOM 1633 N N . ILE A 1 198 ? -15.316 -13.982 -14.454 1.00 39.19 198 ILE A N 1
ATOM 1634 C CA . ILE A 1 198 ? -16.656 -14.149 -13.851 1.00 39.19 198 ILE A CA 1
ATOM 1635 C C . ILE A 1 198 ? -16.564 -14.299 -12.311 1.00 39.19 198 ILE A C 1
ATOM 1637 O O . ILE A 1 198 ? -17.465 -13.913 -11.563 1.00 39.19 198 ILE A O 1
ATOM 1641 N N . LYS A 1 199 ? -15.426 -14.788 -11.803 1.00 44.31 199 LYS A N 1
ATOM 1642 C CA . LYS A 1 199 ? -15.132 -15.041 -10.380 1.00 44.31 199 LYS A CA 1
ATOM 1643 C C . LYS A 1 199 ? -14.833 -13.788 -9.559 1.00 44.31 199 LYS A C 1
ATOM 1645 O O . LYS A 1 199 ? -14.904 -13.853 -8.333 1.00 44.31 199 LYS A O 1
ATOM 1650 N N . ILE A 1 200 ? -14.486 -12.664 -10.192 1.00 42.75 200 ILE A N 1
ATOM 1651 C CA . ILE A 1 200 ? -14.323 -11.384 -9.481 1.00 42.75 200 ILE A CA 1
ATOM 1652 C C . ILE A 1 200 ? -15.693 -10.853 -9.017 1.00 42.75 200 ILE A C 1
ATOM 1654 O O . ILE A 1 200 ? -15.750 -10.099 -8.047 1.00 42.75 200 ILE A O 1
ATOM 1658 N N . VAL A 1 201 ? -16.791 -11.315 -9.630 1.00 35.62 201 VAL A N 1
ATOM 1659 C CA . VAL A 1 201 ? -18.144 -10.796 -9.384 1.00 35.62 201 VAL A CA 1
ATOM 1660 C C . VAL A 1 201 ? -18.951 -11.637 -8.378 1.00 35.62 201 VAL A C 1
ATOM 1662 O O . VAL A 1 201 ? -19.765 -11.066 -7.660 1.00 35.62 201 VAL A O 1
ATOM 1665 N N . TYR A 1 202 ? -18.708 -12.948 -8.215 1.00 33.25 202 TYR A N 1
ATOM 1666 C CA . TYR A 1 202 ? -19.498 -13.778 -7.281 1.00 33.25 202 TYR A CA 1
ATOM 1667 C C . TYR A 1 202 ? -18.672 -14.766 -6.432 1.00 33.25 202 TYR A C 1
ATOM 1669 O O . TYR A 1 202 ? -17.976 -15.649 -6.933 1.00 33.25 202 TYR A O 1
ATOM 1677 N N . ASN A 1 203 ? -18.808 -14.646 -5.105 1.00 37.72 203 ASN A N 1
ATOM 1678 C CA . ASN A 1 203 ? -18.250 -15.561 -4.100 1.00 37.72 203 ASN A CA 1
ATOM 1679 C C . ASN A 1 203 ? -18.929 -16.944 -4.186 1.00 37.72 203 ASN A C 1
ATOM 1681 O O . ASN A 1 203 ? -20.150 -17.053 -4.104 1.00 37.72 203 ASN A O 1
ATOM 1685 N N . PHE A 1 204 ? -18.153 -18.023 -4.321 1.00 44.28 204 PHE A N 1
ATOM 1686 C CA . PHE A 1 204 ? -18.714 -19.347 -4.611 1.00 44.28 204 PHE A CA 1
ATOM 1687 C C . PHE A 1 204 ? -19.422 -20.038 -3.431 1.00 44.28 204 PHE A C 1
ATOM 1689 O O . PHE A 1 204 ? -18.824 -20.313 -2.387 1.00 44.28 204 PHE A O 1
ATOM 1696 N N . SER A 1 205 ? -20.669 -20.450 -3.690 1.00 51.81 205 SER A N 1
ATOM 1697 C CA . SER A 1 205 ? -21.468 -21.397 -2.902 1.00 51.81 205 SER A CA 1
ATOM 16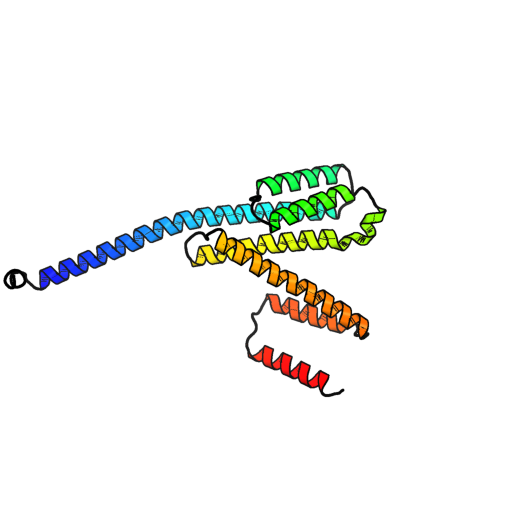98 C C . SER A 1 205 ? -20.921 -22.834 -2.980 1.00 51.81 205 SER A C 1
ATOM 1700 O O . SER A 1 205 ? -20.286 -23.249 -3.954 1.00 51.81 205 SER A O 1
ATOM 1702 N N . VAL A 1 206 ? -21.207 -23.633 -1.944 1.00 46.06 206 VAL A N 1
ATOM 1703 C CA . VAL A 1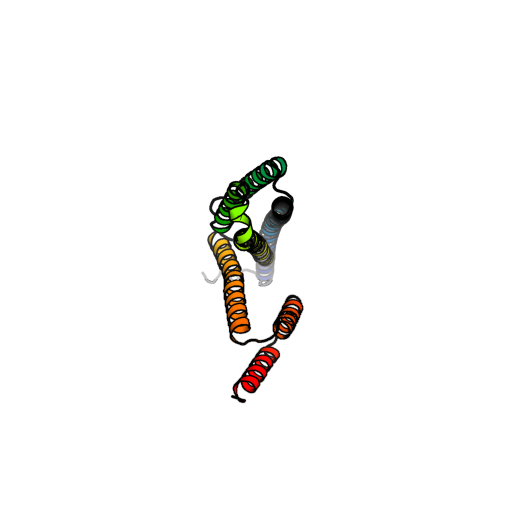 206 ? -20.855 -25.063 -1.811 1.00 46.06 206 VAL A CA 1
ATOM 1704 C C . VAL A 1 206 ? -21.280 -25.892 -3.035 1.00 46.06 206 VAL A C 1
ATOM 1706 O O . VAL A 1 206 ? -20.613 -26.870 -3.386 1.00 46.06 206 VAL A O 1
ATOM 1709 N N . LYS A 1 207 ? -22.349 -25.480 -3.729 1.00 45.44 207 LYS A N 1
ATOM 1710 C CA . LYS A 1 207 ? -22.901 -26.181 -4.898 1.00 45.44 207 LYS A CA 1
ATOM 1711 C C . LYS A 1 207 ? -21.906 -26.223 -6.068 1.00 45.44 207 LYS A C 1
ATOM 1713 O O . LYS A 1 207 ? -21.789 -27.253 -6.730 1.00 45.44 207 LYS A O 1
ATOM 1718 N N . THR A 1 208 ? -21.096 -25.181 -6.250 1.00 48.84 208 THR A N 1
ATOM 1719 C CA . THR A 1 208 ? -20.130 -25.132 -7.359 1.00 48.84 208 THR A CA 1
ATOM 1720 C C . THR A 1 208 ? -18.845 -25.900 -7.063 1.00 48.84 208 THR A C 1
ATOM 1722 O O . THR A 1 208 ? -18.256 -26.480 -7.970 1.00 48.84 208 THR A O 1
ATOM 1725 N N . ARG A 1 209 ? -18.449 -26.038 -5.788 1.00 46.06 209 ARG A N 1
ATOM 1726 C CA . ARG A 1 209 ? -17.360 -26.965 -5.415 1.00 46.06 209 ARG A CA 1
ATOM 1727 C C . ARG A 1 209 ? -17.727 -28.413 -5.745 1.00 46.06 209 ARG A C 1
ATOM 1729 O O . ARG A 1 209 ? -16.873 -29.167 -6.205 1.00 46.06 209 ARG A O 1
ATOM 1736 N N . LYS A 1 210 ? -19.000 -28.790 -5.555 1.00 55.34 210 LYS A N 1
ATOM 1737 C CA . LYS A 1 210 ? -19.517 -30.107 -5.962 1.00 55.34 210 LYS A CA 1
ATOM 1738 C C . LYS A 1 210 ? -19.519 -30.276 -7.485 1.00 55.34 210 LYS A C 1
ATOM 1740 O O . LYS A 1 210 ? -19.141 -31.342 -7.957 1.00 55.34 210 LYS A O 1
ATOM 1745 N N . PHE A 1 211 ? -19.870 -29.235 -8.243 1.00 52.81 211 PHE A N 1
ATOM 1746 C CA . PHE A 1 211 ? -19.825 -29.270 -9.709 1.00 52.81 211 PHE A CA 1
ATOM 1747 C C . PHE A 1 211 ? -18.397 -29.452 -10.244 1.00 52.81 211 PHE A C 1
ATOM 1749 O O . PHE A 1 211 ? -18.165 -30.352 -11.044 1.00 52.81 211 PHE A O 1
ATOM 1756 N N . ILE A 1 212 ? -17.421 -28.696 -9.726 1.00 45.94 212 ILE A N 1
ATOM 1757 C CA . ILE A 1 212 ? -16.009 -28.826 -10.127 1.00 45.94 212 ILE A CA 1
ATOM 1758 C C . ILE A 1 212 ? -15.478 -30.229 -9.804 1.00 45.94 212 ILE A C 1
ATOM 1760 O O . ILE A 1 212 ? -14.850 -30.850 -10.658 1.00 45.94 212 ILE A O 1
ATOM 1764 N N . LYS A 1 213 ? -15.792 -30.780 -8.620 1.00 52.34 213 LYS A N 1
ATOM 1765 C CA . LYS A 1 213 ? -15.448 -32.174 -8.283 1.00 52.34 213 LYS A CA 1
ATOM 1766 C C . LYS A 1 213 ? -16.064 -33.179 -9.261 1.00 52.34 213 LYS A C 1
ATOM 1768 O O . LYS A 1 213 ? -15.383 -34.122 -9.650 1.00 52.34 213 LYS A O 1
ATOM 1773 N N . LYS A 1 214 ? -17.322 -32.971 -9.670 1.00 59.25 214 LYS A N 1
ATOM 1774 C CA . LYS A 1 214 ? -18.030 -33.844 -10.619 1.00 59.25 214 LYS A CA 1
ATOM 1775 C C . LYS A 1 214 ? -17.371 -33.815 -12.003 1.00 59.25 214 LYS A C 1
ATOM 1777 O O . LYS A 1 214 ? -17.077 -34.874 -12.552 1.00 59.25 214 LYS A O 1
ATOM 1782 N N . VAL A 1 215 ? -17.073 -32.623 -12.523 1.00 50.97 215 VAL A N 1
ATOM 1783 C CA . VAL A 1 215 ? -16.392 -32.435 -13.817 1.00 50.97 215 VAL A CA 1
ATOM 1784 C C . VAL A 1 215 ? -15.002 -33.077 -13.804 1.00 50.97 215 VAL A C 1
ATOM 1786 O O . VAL A 1 215 ? -14.700 -33.880 -14.683 1.00 50.97 215 VAL A O 1
ATOM 1789 N N . TYR A 1 216 ? -14.203 -32.838 -12.758 1.00 44.81 216 TYR A N 1
ATOM 1790 C CA . TYR A 1 216 ? -12.889 -33.476 -12.606 1.00 44.81 216 TYR A CA 1
ATOM 1791 C C . TYR A 1 216 ? -12.986 -35.007 -12.548 1.00 44.81 216 TYR A C 1
ATOM 1793 O O . TYR A 1 216 ? -12.237 -35.695 -13.235 1.00 44.81 216 TYR A O 1
ATOM 1801 N N . SER A 1 217 ? -13.935 -35.558 -11.785 1.00 55.81 217 SER A N 1
ATOM 1802 C CA . SER A 1 217 ? -14.095 -37.015 -11.682 1.00 55.81 217 SER A CA 1
ATOM 1803 C C . SER A 1 217 ? -14.525 -37.684 -12.991 1.00 55.81 217 SER A C 1
ATOM 1805 O O . SER A 1 217 ? -14.159 -38.829 -13.228 1.00 55.81 217 SER A O 1
ATOM 1807 N N . ASN A 1 218 ? -15.263 -36.981 -13.855 1.00 47.97 218 ASN A N 1
ATOM 1808 C CA . ASN A 1 218 ? -15.701 -37.513 -15.147 1.00 47.97 218 ASN A CA 1
ATOM 1809 C C . ASN A 1 218 ? -14.596 -37.471 -16.210 1.00 47.97 218 ASN A C 1
ATOM 1811 O O . ASN A 1 218 ? -14.521 -38.375 -17.036 1.00 47.97 218 ASN A O 1
ATOM 1815 N N . ILE A 1 219 ? -13.733 -36.454 -16.178 1.00 45.09 219 ILE A N 1
ATOM 1816 C CA . ILE A 1 219 ? -12.618 -36.318 -17.127 1.00 45.09 219 ILE A CA 1
ATOM 1817 C C . ILE A 1 219 ? -11.526 -37.361 -16.843 1.00 45.09 219 ILE A C 1
ATOM 1819 O O . ILE A 1 219 ? -10.947 -37.914 -17.772 1.00 45.09 219 ILE A O 1
ATOM 1823 N N . PHE A 1 220 ? -11.283 -37.684 -15.570 1.00 43.19 220 PHE A N 1
ATOM 1824 C CA . PHE A 1 220 ? -10.226 -38.620 -15.166 1.00 43.19 220 PHE A CA 1
ATOM 1825 C C . PHE A 1 220 ? -10.672 -40.083 -15.016 1.00 43.19 220 PHE A C 1
ATOM 1827 O O . PHE A 1 220 ? -9.822 -40.936 -14.807 1.00 43.19 220 PHE A O 1
ATOM 1834 N N . LYS A 1 221 ? -11.970 -40.396 -15.144 1.00 46.84 221 LYS A N 1
ATOM 1835 C CA . LYS A 1 221 ? -12.479 -41.784 -15.190 1.00 46.84 221 LYS A CA 1
ATOM 1836 C C . LYS A 1 221 ? -12.521 -42.395 -16.598 1.00 46.84 221 LYS A C 1
ATOM 1838 O O . LYS A 1 221 ? -12.866 -43.561 -16.731 1.00 46.84 221 LYS A O 1
ATOM 1843 N N . LYS A 1 222 ? -12.240 -41.609 -17.643 1.00 46.53 222 LYS A N 1
ATOM 1844 C CA . LYS A 1 222 ? -12.207 -42.065 -19.048 1.00 46.53 222 LYS A CA 1
ATOM 1845 C C . LYS A 1 222 ? -10.784 -42.308 -19.581 1.00 46.53 222 LYS A C 1
ATOM 1847 O O . LYS A 1 222 ? -10.589 -42.379 -20.790 1.00 46.53 222 LYS A O 1
ATOM 1852 N N . ARG A 1 223 ? -9.808 -42.433 -18.685 1.00 40.97 223 ARG A N 1
ATOM 1853 C CA . ARG A 1 223 ? -8.485 -43.014 -18.936 1.00 40.97 223 ARG A CA 1
ATOM 1854 C C . ARG A 1 223 ? -8.306 -44.177 -17.978 1.00 40.97 223 ARG A C 1
ATOM 1856 O O . ARG A 1 223 ? -7.612 -45.126 -18.380 1.00 40.97 223 ARG A O 1
#